Protein AF-A0A144I9E1-F1 (afdb_monomer)

Radius of gyration: 21.48 Å; Cα contacts (8 Å, |Δi|>4): 282; chains: 1; bounding box: 51×34×54 Å

Solvent-accessible surface area (backbone atoms only — not comparable to full-atom values): 13529 Å² total; per-residue (Å²): 118,91,64,82,61,42,66,53,57,65,55,66,48,31,79,79,77,33,84,46,61,50,24,46,75,91,73,56,41,67,47,62,38,57,39,52,70,53,50,41,86,70,38,34,71,72,47,37,36,57,35,57,55,41,49,74,30,71,46,22,45,52,34,71,78,33,59,82,41,60,91,39,32,54,54,86,51,52,57,67,69,60,79,49,81,48,68,39,60,44,56,70,36,19,50,62,61,42,81,61,55,64,76,66,61,78,71,91,31,72,75,47,54,45,79,72,67,55,73,40,80,95,34,39,70,45,43,51,55,52,29,62,64,43,46,81,84,42,56,60,63,60,42,48,54,55,54,40,51,52,30,52,52,49,52,54,45,50,51,54,47,52,57,54,47,47,58,55,51,47,30,46,69,72,68,68,36,72,66,44,44,79,74,45,76,58,48,99,85,71,41,48,37,26,40,85,38,47,15,92,81,44,73,57,75,76,39,40,74,55,80,58,42,54,28,68,76,51,73,60,92,66,33,71,62,52,24,51,50,35,45,47,38,52,25,58,49,32,98

Foldseek 3Di:
DCPPCVVVCVQPCPLPPHPCQQQHPPRSDQLSSQQQVSCDVRQPDFQHHPVVCCCPDPLNVLCVVCVPPCVQFVSVDQLQPGDHPHDHLCVQQCRRNNSNSCPLPQDDQPLLLRADQCLDPVSPVSLVSSLVSVVSPDDSVVSSVVVNVVSVLSVVLVVVLVVLVVVVVVCLVVCNDVVQLVPWQADPVRHSAAQQAQLVVDDDPSRDDHRRDGHNNDLPRHGPSSNVSSSSSRGVSSD

Structure (mmCIF, N/CA/C/O backbone):
data_AF-A0A144I9E1-F1
#
_entry.id   AF-A0A144I9E1-F1
#
loop_
_atom_site.group_PDB
_atom_site.id
_atom_site.type_symbol
_atom_site.label_atom_id
_atom_site.label_alt_id
_atom_site.label_comp_id
_atom_site.label_asym_id
_atom_site.label_entity_id
_atom_site.label_seq_id
_atom_site.pdbx_PDB_ins_code
_atom_site.Cartn_x
_atom_site.Cartn_y
_atom_site.Cartn_z
_atom_site.occupancy
_atom_site.B_iso_or_equiv
_atom_site.auth_seq_id
_atom_site.auth_comp_id
_atom_site.auth_asym_id
_atom_site.auth_atom_id
_atom_site.pdbx_PDB_model_num
ATOM 1 N N . PRO A 1 1 ? -4.894 10.541 -24.430 1.00 45.00 1 PRO A N 1
ATOM 2 C CA . PRO A 1 1 ?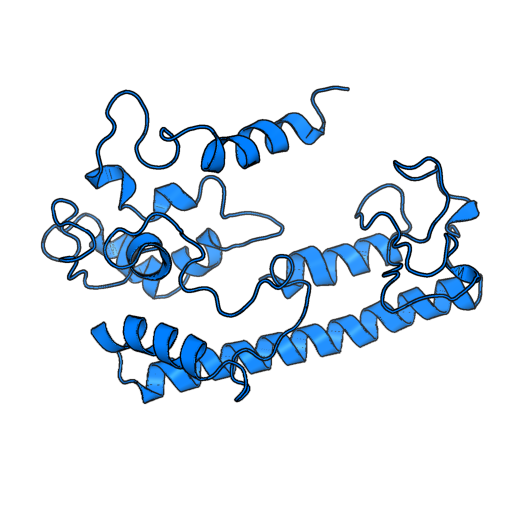 -6.083 11.386 -24.141 1.00 45.00 1 PRO A CA 1
ATOM 3 C C . PRO A 1 1 ? -6.139 11.722 -22.643 1.00 45.00 1 PRO A C 1
ATOM 5 O O . PRO A 1 1 ? -5.724 10.878 -21.857 1.00 45.00 1 PRO A O 1
ATOM 8 N N . PRO A 1 2 ? -6.647 12.895 -22.225 1.00 68.69 2 PRO A N 1
ATOM 9 C CA . PRO A 1 2 ? -6.643 13.326 -20.816 1.00 68.69 2 PRO A CA 1
ATOM 10 C C . PRO A 1 2 ? -7.463 12.432 -19.858 1.00 68.69 2 PRO A C 1
ATOM 12 O O . PRO A 1 2 ? -7.497 12.691 -18.662 1.00 68.69 2 PRO A O 1
ATOM 15 N N . GLY A 1 3 ? -8.131 11.394 -20.374 1.00 93.25 3 GLY A N 1
ATOM 16 C CA . GLY A 1 3 ? -8.948 10.454 -19.606 1.00 93.25 3 GLY A CA 1
ATOM 17 C C . GLY A 1 3 ? -8.240 9.186 -19.119 1.00 93.25 3 GLY A C 1
ATOM 18 O O . GLY A 1 3 ? -8.786 8.543 -18.232 1.00 93.25 3 GLY A O 1
ATOM 19 N N . ASP A 1 4 ? -7.073 8.823 -19.667 1.00 95.19 4 ASP A N 1
ATOM 20 C CA . ASP A 1 4 ? -6.438 7.508 -19.433 1.00 95.19 4 ASP A CA 1
ATOM 21 C C . ASP A 1 4 ? -6.193 7.235 -17.936 1.00 95.19 4 ASP A C 1
ATOM 23 O O . ASP A 1 4 ? -6.674 6.252 -17.378 1.00 95.19 4 ASP A O 1
ATOM 27 N N . THR A 1 5 ? -5.591 8.210 -17.251 1.00 96.56 5 THR A N 1
ATOM 28 C CA . THR A 1 5 ? -5.307 8.183 -15.809 1.00 96.56 5 THR A CA 1
ATOM 29 C C . THR A 1 5 ? -6.156 9.184 -15.016 1.00 96.56 5 THR A C 1
ATOM 31 O O . THR A 1 5 ? -5.806 9.565 -13.900 1.00 96.56 5 THR A O 1
ATOM 34 N N . ALA A 1 6 ? -7.311 9.616 -15.541 1.00 96.81 6 ALA A N 1
ATOM 35 C CA . ALA A 1 6 ? -8.155 10.613 -14.863 1.00 96.81 6 ALA A CA 1
ATOM 36 C C . ALA A 1 6 ? -8.619 10.152 -13.467 1.00 96.81 6 ALA A C 1
ATOM 38 O O . ALA A 1 6 ? -8.698 10.954 -12.532 1.00 96.81 6 ALA A O 1
ATOM 39 N N . GLY A 1 7 ? -8.866 8.846 -13.300 1.00 96.81 7 GLY A N 1
ATOM 40 C CA . GLY A 1 7 ? -9.185 8.246 -12.002 1.00 96.81 7 GLY A CA 1
ATOM 41 C C . GLY A 1 7 ? -8.094 8.467 -10.947 1.00 96.81 7 GLY A C 1
ATOM 42 O O . GLY A 1 7 ? -8.414 8.671 -9.775 1.00 96.81 7 GLY A O 1
ATOM 43 N N . CYS A 1 8 ? -6.823 8.527 -11.360 1.00 96.50 8 CYS A N 1
ATOM 44 C CA . CYS A 1 8 ? -5.690 8.780 -10.472 1.00 96.50 8 CYS A CA 1
ATOM 45 C C . CYS A 1 8 ? -5.787 10.178 -9.846 1.00 96.50 8 CYS A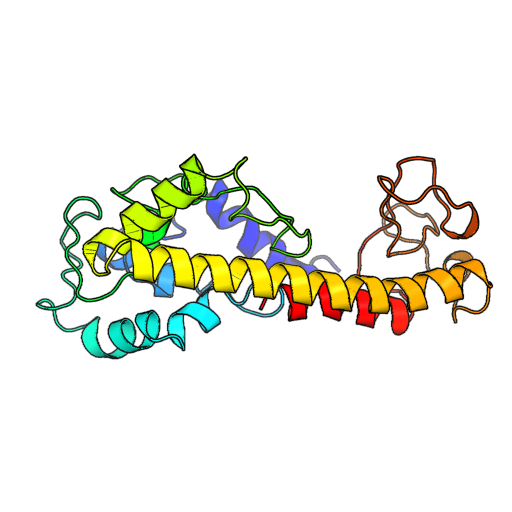 C 1
ATOM 47 O O . CYS A 1 8 ? -5.649 10.311 -8.631 1.00 96.50 8 CYS A O 1
ATOM 49 N N . THR A 1 9 ? -6.113 11.212 -10.634 1.00 97.56 9 THR A N 1
ATOM 50 C CA . THR A 1 9 ? -6.305 12.578 -10.114 1.00 97.56 9 THR A CA 1
ATOM 51 C C . THR A 1 9 ? -7.455 12.639 -9.113 1.00 97.56 9 THR A C 1
ATOM 53 O O . THR A 1 9 ? -7.314 13.251 -8.054 1.00 97.56 9 THR A O 1
ATOM 56 N N . PHE A 1 10 ? -8.585 11.991 -9.409 1.00 97.69 10 PHE A N 1
ATOM 57 C CA . PHE A 1 10 ? -9.747 12.009 -8.515 1.00 97.69 10 PHE A CA 1
ATOM 58 C C . PHE A 1 10 ? -9.472 11.310 -7.181 1.00 97.69 10 PHE A C 1
ATOM 60 O O . PHE A 1 10 ? -9.946 11.768 -6.137 1.00 97.69 10 PHE A O 1
ATOM 67 N N . CYS A 1 11 ? -8.684 10.236 -7.212 1.00 97.81 11 CYS A N 1
ATOM 68 C CA . CYS A 1 11 ? -8.299 9.489 -6.025 1.00 97.81 11 CYS A CA 1
ATOM 69 C C . CYS A 1 11 ? -7.252 10.250 -5.193 1.00 97.81 11 CYS A C 1
ATOM 71 O O . CYS A 1 11 ? -7.542 10.664 -4.068 1.00 97.81 11 CYS A O 1
ATOM 73 N N . HIS A 1 12 ? -6.068 10.509 -5.758 1.00 98.19 12 HIS A N 1
ATOM 74 C CA . HIS A 1 12 ? -4.902 10.962 -4.990 1.00 98.19 12 HIS A CA 1
ATOM 75 C C . HIS A 1 12 ? -5.029 12.385 -4.441 1.00 98.19 12 HIS A C 1
ATOM 77 O O . HIS A 1 12 ? -4.566 12.650 -3.336 1.00 98.19 12 HIS A O 1
ATOM 83 N N . THR A 1 13 ? -5.696 13.298 -5.153 1.00 98.06 13 THR A N 1
ATOM 84 C CA . THR A 1 13 ? -5.824 14.693 -4.682 1.00 98.06 13 THR A CA 1
ATOM 85 C C . THR A 1 13 ? -6.766 14.831 -3.487 1.00 98.06 13 THR A C 1
ATOM 87 O O . THR A 1 13 ? -6.665 15.776 -2.710 1.00 98.06 13 THR A O 1
ATOM 90 N N . SER A 1 14 ? -7.704 13.895 -3.312 1.00 98.19 14 SER A N 1
ATOM 91 C CA . SER A 1 14 ? -8.776 14.038 -2.328 1.00 98.19 14 SER A CA 1
ATOM 92 C C . SER A 1 14 ? -8.261 14.060 -0.887 1.00 98.19 14 SER A C 1
ATOM 94 O O . SER A 1 14 ? -8.698 14.901 -0.104 1.00 98.19 14 SER A O 1
ATOM 96 N N . ALA A 1 15 ? -7.345 13.158 -0.526 1.00 96.56 15 ALA A N 1
ATOM 97 C CA . ALA A 1 15 ? -6.891 13.005 0.857 1.00 96.56 15 ALA A CA 1
ATOM 98 C C . ALA A 1 15 ? -6.053 14.193 1.364 1.00 96.56 15 ALA A C 1
ATOM 100 O O . ALA A 1 15 ? -6.104 14.497 2.554 1.00 96.56 15 ALA A O 1
ATOM 101 N N . GLU A 1 16 ? -5.321 14.862 0.473 1.00 97.25 16 GLU A N 1
ATOM 102 C CA . GLU A 1 16 ? -4.449 15.992 0.811 1.00 97.25 16 GLU A CA 1
ATOM 103 C C . GLU A 1 16 ? -5.185 17.334 0.709 1.00 97.25 16 GLU A C 1
ATOM 105 O O . GLU A 1 16 ? -5.145 18.140 1.635 1.00 97.25 16 GLU A O 1
ATOM 110 N N . GLU A 1 17 ? -5.941 17.543 -0.369 1.00 98.25 17 GLU A N 1
ATOM 111 C CA . GLU A 1 17 ? -6.505 18.860 -0.688 1.00 98.25 17 GLU A CA 1
ATOM 112 C C . GLU A 1 17 ? -7.914 19.078 -0.126 1.00 98.25 17 GLU A C 1
ATOM 114 O O . GLU A 1 17 ? -8.412 20.205 -0.055 1.00 98.25 17 GLU A O 1
ATOM 119 N N . ARG A 1 18 ? -8.641 18.001 0.208 1.00 98.19 18 ARG A N 1
ATOM 120 C CA . ARG A 1 18 ? -10.090 18.071 0.454 1.00 98.19 18 ARG A CA 1
ATOM 121 C C . ARG A 1 18 ? -10.482 17.343 1.731 1.00 98.19 18 ARG A C 1
ATOM 123 O O . ARG A 1 18 ? -10.708 16.137 1.747 1.00 98.19 18 ARG A O 1
ATOM 130 N N . CYS A 1 19 ? -10.789 18.105 2.778 1.00 98.44 19 CYS A N 1
ATOM 131 C CA . CYS A 1 19 ? -11.308 17.551 4.036 1.00 98.44 19 CYS A CA 1
ATOM 132 C C . CYS A 1 19 ? -12.666 16.828 3.894 1.00 98.44 19 CYS A C 1
ATOM 134 O O . CYS A 1 19 ? -13.097 16.152 4.817 1.00 98.44 19 CYS A O 1
ATOM 136 N N . SER A 1 20 ? -13.361 16.909 2.752 1.00 98.62 20 SER A N 1
ATOM 137 C CA . SER A 1 20 ? -14.612 16.163 2.520 1.00 98.62 20 SER A CA 1
ATOM 138 C C . SER A 1 20 ? -14.429 14.655 2.280 1.00 98.62 20 SER A C 1
ATOM 140 O O . SER A 1 20 ? -15.406 13.985 1.953 1.00 98.62 20 SER A O 1
ATOM 142 N N . THR A 1 21 ? -13.201 14.139 2.371 1.00 98.69 21 THR A N 1
ATOM 143 C CA . THR A 1 21 ? -12.837 12.764 1.993 1.00 98.69 21 THR A CA 1
ATOM 144 C C . THR A 1 21 ? -13.474 11.709 2.900 1.00 98.69 21 THR A C 1
ATOM 146 O O . THR A 1 21 ? -14.221 10.864 2.410 1.00 98.69 21 THR A O 1
ATOM 149 N N . CYS A 1 22 ? -13.271 11.790 4.221 1.00 98.50 22 CYS A N 1
ATOM 150 C CA . CYS A 1 22 ? -13.773 10.775 5.159 1.00 98.50 22 CYS A CA 1
ATOM 151 C C . CYS A 1 22 ? -15.131 11.124 5.785 1.00 98.50 22 CYS A C 1
ATOM 153 O O . CYS A 1 22 ? -15.898 10.227 6.108 1.00 98.50 22 CYS A O 1
ATOM 155 N N . HIS A 1 23 ? -15.446 12.404 5.983 1.00 98.44 23 HIS A N 1
ATOM 156 C CA . HIS A 1 23 ? -16.758 12.870 6.448 1.00 98.44 23 HIS A CA 1
ATOM 157 C C . HIS A 1 23 ? -17.388 13.701 5.330 1.00 98.44 23 HIS A C 1
ATOM 159 O O . HIS A 1 23 ? -17.050 14.871 5.126 1.00 98.44 23 HIS A O 1
ATOM 165 N N . GLN A 1 24 ? -18.258 13.065 4.548 1.00 98.75 24 GLN A N 1
ATOM 166 C CA . GLN A 1 24 ? -18.664 13.603 3.256 1.00 98.75 24 GLN A CA 1
ATOM 167 C C . GLN A 1 24 ? -19.416 14.928 3.389 1.00 98.75 24 GLN A C 1
ATOM 169 O O . GLN A 1 24 ? -20.245 15.138 4.280 1.00 98.75 24 GLN A O 1
ATOM 174 N N . ARG A 1 25 ? -19.146 15.825 2.439 1.00 97.31 25 ARG A N 1
ATOM 175 C CA . ARG A 1 25 ? -19.930 17.048 2.264 1.00 97.31 25 ARG A CA 1
ATOM 176 C C . ARG A 1 25 ? -21.377 16.692 1.879 1.00 97.31 25 ARG A C 1
ATOM 178 O O . ARG A 1 25 ? -21.599 15.737 1.147 1.00 97.31 25 ARG A O 1
ATOM 185 N N . HIS A 1 26 ? -22.393 17.434 2.294 1.00 98.12 26 HIS A N 1
ATOM 186 C CA . HIS A 1 26 ? -22.353 18.591 3.198 1.00 98.12 26 HIS A CA 1
ATOM 187 C C . HIS A 1 26 ? -22.718 18.220 4.646 1.00 98.12 26 HIS A C 1
ATOM 189 O O . HIS A 1 26 ? -22.961 19.107 5.454 1.00 98.12 26 HIS A O 1
ATOM 195 N N . GLN A 1 27 ? -22.778 16.926 4.980 1.00 98.69 27 GLN A N 1
ATOM 196 C CA . GLN A 1 27 ? -23.156 16.462 6.320 1.00 98.69 27 GLN A CA 1
ATOM 197 C C . GLN A 1 27 ? -22.001 16.566 7.319 1.00 98.69 27 GLN A C 1
ATOM 199 O O . GLN A 1 27 ? -22.237 16.881 8.479 1.00 98.69 27 GLN A O 1
ATOM 204 N N . PHE A 1 28 ? -20.770 16.297 6.866 1.00 98.56 28 PHE A N 1
ATOM 205 C CA . PHE A 1 28 ? -19.547 16.346 7.671 1.00 98.56 28 PHE A CA 1
ATOM 206 C C . PHE A 1 28 ? -19.660 15.597 9.013 1.00 98.56 28 PHE A C 1
ATOM 208 O O . PHE A 1 28 ? -19.144 16.050 10.031 1.00 98.56 28 PHE A O 1
ATOM 215 N N . ASP A 1 29 ? -20.341 14.445 9.021 1.00 98.75 29 ASP A N 1
ATOM 216 C CA . ASP A 1 29 ? -20.620 13.690 10.245 1.00 98.75 29 ASP A CA 1
ATOM 217 C C . ASP A 1 29 ? -19.411 12.821 10.665 1.00 98.75 29 ASP A C 1
ATOM 219 O O . ASP A 1 29 ? -19.025 11.888 9.951 1.00 98.75 29 ASP A O 1
ATOM 223 N N . PRO A 1 30 ? -18.812 13.048 11.848 1.00 98.62 30 PRO A N 1
ATOM 224 C CA . PRO A 1 30 ? -17.730 12.206 12.348 1.00 98.62 30 PRO A CA 1
ATOM 225 C C . PRO A 1 30 ? -18.142 10.747 12.583 1.00 98.62 30 PRO A C 1
ATOM 227 O O . PRO A 1 30 ? -17.282 9.869 12.569 1.00 98.62 30 PRO A O 1
ATOM 230 N N . LYS A 1 31 ? -19.434 10.460 12.800 1.00 98.62 31 LYS A N 1
ATOM 231 C CA . LYS A 1 31 ? -19.933 9.092 13.008 1.00 98.62 31 LYS A CA 1
ATOM 232 C C . LYS A 1 31 ? -19.791 8.259 11.740 1.00 98.62 31 LYS A C 1
ATOM 234 O O . LYS A 1 31 ? -19.382 7.104 11.821 1.00 98.62 31 LYS A O 1
ATOM 239 N N . VAL A 1 32 ? -20.078 8.842 10.570 1.00 98.62 32 VAL A N 1
ATOM 240 C CA . VAL A 1 32 ? -19.872 8.140 9.292 1.00 98.62 32 VAL A CA 1
ATOM 241 C C . VAL A 1 32 ? -18.384 7.981 8.998 1.00 98.62 32 VAL A C 1
ATOM 243 O O . VAL A 1 32 ? -17.968 6.908 8.578 1.00 98.62 32 VAL A O 1
ATOM 246 N N . ALA A 1 33 ? -17.565 8.987 9.331 1.00 98.75 33 ALA A N 1
ATOM 247 C CA . ALA A 1 33 ? -16.115 8.948 9.133 1.00 98.75 33 ALA A CA 1
ATOM 248 C C . ALA A 1 33 ? -15.380 7.872 9.940 1.00 98.75 33 ALA A C 1
ATOM 250 O O . ALA A 1 33 ? -14.255 7.528 9.587 1.00 98.75 33 ALA A O 1
ATOM 251 N N . ARG A 1 34 ? -15.982 7.346 11.014 1.00 98.81 34 ARG A N 1
ATOM 252 C CA . ARG A 1 34 ? -15.400 6.280 11.849 1.00 98.81 34 ARG A CA 1
ATOM 253 C C . ARG A 1 34 ? -15.657 4.869 11.320 1.00 98.81 34 ARG A C 1
ATOM 255 O O . ARG A 1 34 ? -15.073 3.927 11.851 1.00 98.81 34 ARG A O 1
ATOM 262 N N . LYS A 1 35 ? -16.509 4.720 10.303 1.00 98.81 35 LYS A N 1
ATOM 263 C CA . LYS A 1 35 ? -16.835 3.424 9.701 1.00 98.81 35 LYS A CA 1
ATOM 264 C C . LYS A 1 35 ? -15.725 2.963 8.760 1.00 98.81 35 LYS A C 1
ATOM 266 O O . LYS A 1 35 ? -15.188 3.770 7.999 1.00 98.81 35 LYS A O 1
ATOM 271 N N . ALA A 1 36 ? -15.383 1.678 8.799 1.00 98.81 36 ALA A N 1
ATOM 272 C CA . ALA A 1 36 ? -14.245 1.143 8.051 1.00 98.81 36 ALA A CA 1
ATOM 273 C C . ALA A 1 36 ? -14.427 1.288 6.526 1.00 98.81 36 ALA A C 1
ATOM 275 O O . ALA A 1 36 ? -13.453 1.477 5.799 1.00 98.81 36 ALA A O 1
ATOM 276 N N . GLU A 1 37 ? -15.672 1.304 6.031 1.00 98.88 37 GLU A N 1
ATOM 277 C CA . GLU A 1 37 ? -15.952 1.466 4.602 1.00 98.88 37 GLU A CA 1
ATOM 278 C C . GLU A 1 37 ? -15.500 2.816 4.035 1.00 98.88 37 GLU A C 1
ATOM 280 O O . GLU A 1 37 ? -15.390 2.941 2.820 1.00 98.88 37 GLU A O 1
ATOM 285 N N . GLN A 1 38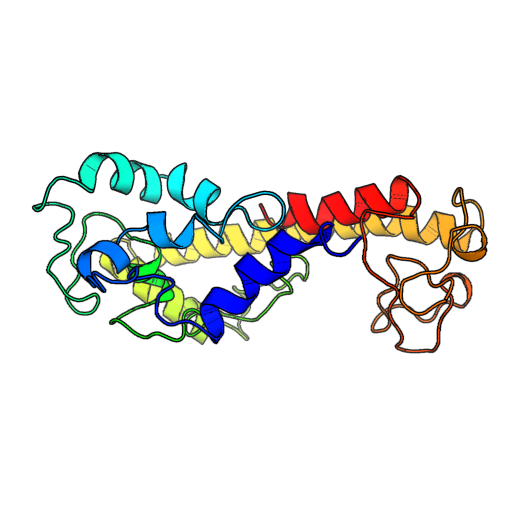 ? -15.208 3.824 4.862 1.00 98.81 38 GLN A N 1
ATOM 286 C CA . GLN A 1 38 ? -14.728 5.116 4.357 1.00 98.81 38 GLN A CA 1
ATOM 287 C C . GLN A 1 38 ? -13.347 5.012 3.710 1.00 98.81 38 GLN A C 1
ATOM 289 O O . GLN A 1 38 ? -13.039 5.778 2.801 1.00 98.81 38 GLN A O 1
ATOM 294 N N . CYS A 1 39 ? -12.527 4.053 4.141 1.00 98.75 39 CYS A N 1
ATOM 295 C CA . CYS A 1 39 ? -11.204 3.827 3.568 1.00 98.75 39 CYS A CA 1
ATOM 296 C C . CYS A 1 39 ? -11.292 3.098 2.217 1.00 98.75 39 CYS A C 1
ATOM 298 O O . CYS A 1 39 ? -10.498 3.369 1.316 1.00 98.75 39 CYS A O 1
ATOM 300 N N . LYS A 1 40 ? -12.293 2.223 2.042 1.00 98.56 40 LYS A N 1
ATOM 301 C CA . LYS A 1 40 ? -12.356 1.265 0.925 1.00 98.56 40 LYS A CA 1
ATOM 302 C C . LYS A 1 40 ? -12.514 1.880 -0.456 1.00 98.56 40 LYS A C 1
ATOM 304 O O . LYS A 1 40 ? -12.310 1.195 -1.441 1.00 98.56 40 LYS A O 1
ATOM 309 N N . THR A 1 41 ? -12.933 3.142 -0.556 1.00 98.50 41 THR A N 1
ATOM 310 C CA . THR A 1 41 ? -13.070 3.785 -1.871 1.00 98.50 41 THR A CA 1
ATOM 311 C C . THR A 1 41 ? -11.716 4.045 -2.538 1.00 98.50 41 THR A C 1
ATOM 313 O O . THR A 1 41 ? -11.682 4.200 -3.757 1.00 98.50 41 THR A O 1
ATOM 316 N N . CYS A 1 42 ? -10.631 4.092 -1.757 1.00 98.56 42 CYS A N 1
ATOM 317 C CA . CYS A 1 42 ? -9.267 4.300 -2.249 1.00 98.56 42 CYS A CA 1
ATOM 318 C C . CYS A 1 42 ? -8.349 3.137 -1.865 1.00 98.56 42 CYS A C 1
ATOM 320 O O . CYS A 1 42 ? -7.581 2.683 -2.692 1.00 98.56 42 CYS A O 1
ATOM 322 N N . HIS A 1 43 ? -8.471 2.620 -0.643 1.00 98.69 43 HIS A N 1
ATOM 323 C CA . HIS A 1 43 ? -7.647 1.539 -0.104 1.00 98.69 43 HIS A CA 1
ATOM 324 C C . HIS A 1 43 ? -8.212 0.161 -0.479 1.00 98.69 43 HIS A C 1
ATOM 326 O O . HIS A 1 43 ? -8.749 -0.547 0.371 1.00 98.69 43 HIS A O 1
ATOM 332 N N . TRP A 1 44 ? -8.175 -0.173 -1.769 1.00 98.44 44 TRP A N 1
ATOM 333 C CA . TRP A 1 44 ? -8.669 -1.435 -2.332 1.00 98.44 44 TRP A CA 1
ATOM 334 C C . TRP A 1 44 ? -8.001 -1.737 -3.679 1.00 98.44 44 TRP A C 1
ATOM 336 O O . TRP A 1 44 ? -7.318 -0.884 -4.242 1.00 98.44 44 TRP A O 1
ATOM 346 N N . GLY A 1 45 ? -8.269 -2.906 -4.258 1.00 97.94 45 GLY A N 1
ATOM 347 C CA . GLY A 1 45 ? -8.001 -3.146 -5.672 1.00 97.94 45 GLY A CA 1
ATOM 348 C C . GLY A 1 45 ? -6.700 -3.891 -5.957 1.00 97.94 45 GLY A C 1
ATOM 349 O O . GLY A 1 45 ? -6.458 -4.974 -5.421 1.00 97.94 45 GLY A O 1
ATOM 350 N N . LYS A 1 46 ? -5.930 -3.414 -6.941 1.00 98.12 46 LYS A N 1
ATOM 351 C CA . LYS A 1 46 ? -4.918 -4.242 -7.616 1.00 98.12 46 LYS A CA 1
ATOM 352 C C . LYS A 1 46 ? -3.544 -4.186 -6.952 1.00 98.12 46 LYS A C 1
ATOM 354 O O . LYS A 1 46 ? -2.879 -5.212 -6.914 1.00 98.12 46 LYS A O 1
ATOM 359 N N . ASP A 1 47 ? -3.138 -3.043 -6.437 1.00 97.62 47 ASP A N 1
ATOM 360 C CA . ASP A 1 47 ? -1.810 -2.769 -5.881 1.00 97.62 47 ASP A CA 1
ATOM 361 C C . ASP A 1 47 ? -1.816 -2.577 -4.359 1.00 97.62 47 ASP A C 1
ATOM 363 O O . ASP A 1 47 ? -0.759 -2.648 -3.736 1.00 97.62 47 ASP A O 1
ATOM 367 N N . HIS A 1 48 ? -2.989 -2.422 -3.739 1.00 98.38 48 HIS A N 1
ATOM 368 C CA . HIS A 1 48 ? -3.138 -2.346 -2.282 1.00 98.38 48 HIS A CA 1
ATOM 369 C C . HIS A 1 48 ? -4.501 -2.900 -1.813 1.00 98.38 48 HIS A C 1
ATOM 371 O O . HIS A 1 48 ? -5.504 -2.189 -1.713 1.00 98.38 48 HIS A O 1
ATOM 377 N N . ARG A 1 49 ? -4.562 -4.202 -1.501 1.00 98.50 49 ARG A N 1
ATOM 378 C CA . ARG A 1 49 ? -5.777 -4.885 -0.999 1.00 98.50 49 ARG A CA 1
ATOM 379 C C . ARG A 1 49 ? -6.039 -4.646 0.488 1.00 98.50 49 ARG A C 1
ATOM 381 O O . ARG A 1 49 ? -6.336 -5.568 1.244 1.00 98.50 49 ARG A O 1
ATOM 388 N N . ASP A 1 50 ? -5.935 -3.395 0.911 1.00 98.69 50 ASP 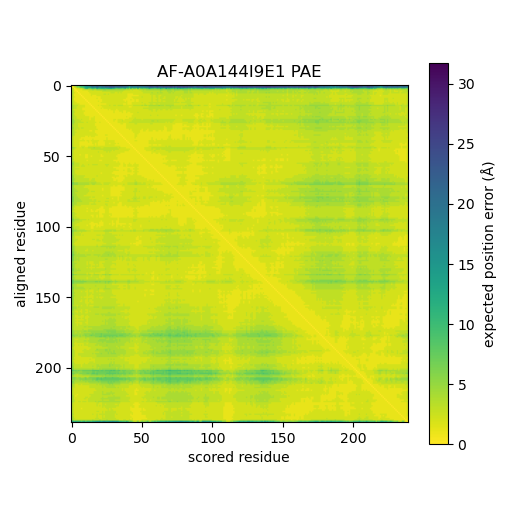A N 1
ATOM 389 C CA . ASP A 1 50 ? -6.085 -3.000 2.309 1.00 98.69 50 ASP A CA 1
ATOM 390 C C . ASP A 1 50 ? -7.496 -3.317 2.835 1.00 98.69 50 ASP A C 1
ATOM 392 O O . ASP A 1 50 ? -7.658 -3.953 3.880 1.00 98.69 50 ASP A O 1
ATOM 396 N N . TRP A 1 51 ? -8.533 -2.890 2.100 1.00 98.81 51 TRP A N 1
ATOM 397 C CA . TRP A 1 51 ? -9.921 -3.175 2.448 1.00 98.81 51 TRP A CA 1
ATOM 398 C C . TRP A 1 51 ? -10.218 -4.662 2.362 1.00 98.81 51 TRP A C 1
ATOM 400 O O . TRP A 1 51 ? -10.773 -5.207 3.306 1.00 98.81 51 TRP A O 1
ATOM 410 N N . GLU A 1 52 ? -9.867 -5.323 1.260 1.00 98.81 52 GLU A N 1
ATOM 411 C CA . GLU A 1 52 ? -10.205 -6.726 1.044 1.00 98.81 52 GLU A CA 1
ATOM 412 C C . GLU A 1 52 ? -9.577 -7.623 2.114 1.00 98.81 52 GLU A C 1
ATOM 414 O O . GLU A 1 52 ? -10.265 -8.497 2.637 1.00 98.81 52 GLU A O 1
ATOM 419 N N . ALA A 1 53 ? -8.316 -7.375 2.490 1.00 98.75 53 ALA A N 1
ATOM 420 C CA . ALA A 1 53 ? -7.641 -8.112 3.555 1.00 98.75 53 ALA A CA 1
ATOM 421 C C . ALA A 1 53 ? -8.297 -7.881 4.926 1.00 98.75 53 ALA A C 1
ATOM 423 O O . ALA A 1 53 ? -8.491 -8.833 5.686 1.00 98.75 53 ALA A O 1
ATOM 424 N N . TYR A 1 54 ? -8.678 -6.636 5.240 1.00 98.88 54 TYR A N 1
ATOM 425 C CA . TYR A 1 54 ? -9.425 -6.332 6.461 1.00 98.88 54 TYR A CA 1
ATOM 426 C C . TYR A 1 54 ? -10.791 -7.022 6.468 1.00 98.88 54 TYR A C 1
ATOM 428 O O . TYR A 1 54 ? -11.098 -7.739 7.417 1.00 98.88 54 TYR A O 1
ATOM 436 N N . ASP A 1 55 ? -11.580 -6.805 5.416 1.00 98.88 55 ASP A N 1
ATOM 437 C CA . ASP A 1 55 ? -12.992 -7.166 5.291 1.00 98.88 55 ASP A CA 1
ATOM 438 C C . ASP A 1 55 ? -13.213 -8.678 5.347 1.00 98.88 55 ASP A C 1
ATOM 440 O O . ASP A 1 55 ? -14.127 -9.143 6.028 1.00 98.88 55 ASP A O 1
ATOM 444 N N . ILE A 1 56 ? -12.342 -9.448 4.683 1.00 98.62 56 ILE A N 1
ATOM 445 C CA . ILE A 1 56 ? -12.412 -10.913 4.686 1.00 98.62 56 ILE A CA 1
ATOM 446 C C . ILE A 1 56 ? -11.740 -11.541 5.914 1.00 98.62 56 ILE A C 1
ATOM 448 O O . ILE A 1 56 ? -12.033 -12.684 6.270 1.00 98.62 56 ILE A O 1
ATOM 452 N N . GLY A 1 57 ? -10.830 -10.812 6.565 1.00 98.69 57 GLY A N 1
ATOM 453 C CA . GLY A 1 57 ? -10.186 -11.240 7.799 1.00 98.69 57 GLY A CA 1
ATOM 454 C C . GLY A 1 57 ? -11.161 -11.269 8.977 1.00 98.69 57 GLY A C 1
ATOM 455 O O . GLY A 1 57 ? -12.229 -10.662 8.950 1.00 98.69 57 GLY A O 1
ATOM 456 N N . LEU A 1 58 ? -10.785 -11.936 10.073 1.00 98.81 58 LEU A N 1
ATOM 457 C CA . LEU A 1 58 ? -11.665 -12.056 11.245 1.00 98.81 58 LEU A CA 1
ATOM 458 C C . LEU A 1 58 ? -12.063 -10.701 11.847 1.00 98.81 58 LEU A C 1
ATOM 460 O O . LEU A 1 58 ? -13.192 -10.561 12.309 1.00 98.81 58 LEU A O 1
ATOM 464 N N . HIS A 1 59 ? -11.186 -9.693 11.804 1.00 98.88 59 HIS A N 1
ATOM 465 C CA . HIS A 1 59 ? -11.553 -8.334 12.211 1.00 98.88 59 HIS A CA 1
ATOM 466 C C . HIS A 1 59 ? -12.684 -7.760 11.343 1.00 98.88 59 HIS A C 1
ATOM 468 O O . HIS A 1 59 ? -13.638 -7.208 11.889 1.00 98.88 59 HIS A O 1
ATOM 474 N N . GLY A 1 60 ? -12.617 -7.932 10.019 1.00 98.88 60 GLY A N 1
ATOM 475 C CA . GLY A 1 60 ? -13.670 -7.527 9.089 1.00 98.88 60 GLY A CA 1
ATOM 476 C C . GLY A 1 60 ? -14.950 -8.334 9.243 1.00 98.88 60 GLY A C 1
ATOM 477 O O . GLY A 1 60 ? -16.027 -7.752 9.251 1.00 98.88 60 GLY A O 1
ATOM 478 N N . VAL A 1 61 ? -14.865 -9.644 9.484 1.00 98.88 61 VAL A N 1
ATOM 479 C CA . VAL A 1 61 ? -16.045 -10.481 9.762 1.00 98.88 61 VAL A CA 1
ATOM 480 C C . VAL A 1 61 ? -16.746 -10.028 11.046 1.00 98.88 61 VAL A C 1
ATOM 482 O O . VAL A 1 61 ? -17.956 -9.793 11.039 1.00 98.88 61 VAL A O 1
ATOM 485 N N . VAL A 1 62 ? -15.997 -9.839 12.141 1.00 98.88 62 VAL A N 1
ATOM 486 C CA . VAL A 1 62 ? -16.535 -9.294 13.400 1.00 98.88 62 VAL A CA 1
ATOM 487 C C . VAL A 1 62 ? -17.168 -7.927 13.155 1.00 98.88 62 VAL A C 1
ATOM 489 O O . VAL A 1 62 ? -18.274 -7.672 13.634 1.00 98.88 62 VAL A O 1
ATOM 492 N N . TYR A 1 63 ? -16.512 -7.071 12.373 1.00 98.88 63 TYR A N 1
ATOM 493 C CA . TYR A 1 63 ? -17.046 -5.775 11.988 1.00 98.88 63 TYR A CA 1
ATOM 494 C C . TYR A 1 63 ? -18.358 -5.893 11.204 1.00 98.88 63 TYR A C 1
ATOM 496 O O . TYR A 1 63 ? -19.367 -5.326 11.613 1.00 98.88 63 TYR A O 1
ATOM 504 N N . GLN A 1 64 ? -18.397 -6.650 10.108 1.00 98.88 64 GLN A N 1
ATOM 505 C CA . GLN A 1 64 ? -19.576 -6.788 9.254 1.00 98.88 64 GLN A CA 1
ATOM 506 C C . GLN A 1 64 ? -20.796 -7.305 10.018 1.00 98.88 64 GLN A C 1
ATOM 508 O O . GLN A 1 64 ? -21.893 -6.775 9.826 1.00 98.88 64 GLN A O 1
ATOM 513 N N . VAL A 1 65 ? -20.599 -8.298 10.889 1.00 98.88 65 VAL A N 1
ATOM 514 C CA . VAL A 1 65 ? -21.668 -8.919 11.684 1.00 98.88 65 VAL A CA 1
ATOM 515 C C . VAL A 1 65 ? -22.208 -7.964 12.751 1.00 98.88 65 VAL A C 1
ATOM 517 O O . VAL A 1 65 ? -23.409 -7.958 13.008 1.00 98.88 65 VAL A O 1
ATOM 520 N N . ASN A 1 66 ? -21.350 -7.135 13.354 1.00 98.81 66 ASN A N 1
ATOM 521 C CA . ASN A 1 66 ? -21.700 -6.380 14.561 1.00 98.81 66 ASN A CA 1
ATOM 522 C C . ASN A 1 66 ? -21.815 -4.858 14.370 1.00 98.81 66 ASN A C 1
ATOM 524 O O . ASN A 1 66 ? -22.329 -4.185 15.258 1.00 98.81 66 ASN A O 1
ATOM 528 N N . LYS A 1 67 ? -21.386 -4.276 13.239 1.00 98.62 67 LYS A N 1
ATOM 529 C CA . LYS A 1 67 ? -21.292 -2.808 13.029 1.00 98.62 67 LYS A CA 1
ATOM 530 C C . LYS A 1 67 ? -22.595 -2.019 13.188 1.00 98.62 67 LYS A C 1
ATOM 532 O O . LYS A 1 67 ? -22.555 -0.788 13.259 1.00 98.62 67 LYS A O 1
ATOM 537 N N . TRP A 1 68 ? -23.738 -2.700 13.198 1.00 98.62 68 TRP A N 1
ATOM 538 C CA . TRP A 1 68 ? -25.061 -2.103 13.387 1.00 98.62 68 TRP A CA 1
ATOM 539 C C . TRP A 1 68 ? -25.638 -2.310 14.792 1.00 98.62 68 TRP A C 1
ATOM 541 O O . TRP A 1 68 ? -26.655 -1.694 15.105 1.00 98.62 68 TRP A O 1
ATOM 551 N N . ASP A 1 69 ? -25.006 -3.127 15.640 1.00 98.69 69 ASP A N 1
ATOM 552 C CA . ASP A 1 69 ? -25.358 -3.232 17.055 1.00 98.69 69 ASP A CA 1
ATOM 553 C C . ASP A 1 69 ? -24.594 -2.154 17.848 1.00 98.69 69 ASP A C 1
ATOM 555 O O . ASP A 1 69 ? -23.372 -2.255 17.997 1.00 98.69 69 ASP A O 1
ATOM 559 N N . PRO A 1 70 ? -25.273 -1.128 18.396 1.00 97.75 70 PRO A N 1
ATOM 560 C CA . PRO A 1 70 ? -24.619 -0.065 19.156 1.00 97.75 70 PRO A CA 1
ATOM 561 C C . PRO A 1 70 ? -23.966 -0.555 20.456 1.00 97.75 70 PRO A C 1
ATOM 563 O O . PRO A 1 70 ? -23.161 0.172 21.028 1.00 97.75 70 PRO A O 1
ATOM 566 N N . LYS A 1 71 ? -24.279 -1.770 20.932 1.00 98.44 71 LYS A N 1
ATOM 567 C CA . LYS A 1 71 ? -23.571 -2.386 22.067 1.00 98.44 71 LYS A CA 1
ATOM 568 C C . LYS A 1 71 ? -22.188 -2.909 21.684 1.00 98.44 71 LYS A C 1
ATOM 570 O O . LYS A 1 71 ? -21.353 -3.076 22.562 1.00 98.44 71 LYS A O 1
ATOM 575 N N . GLN A 1 72 ? -21.972 -3.186 20.400 1.00 98.75 72 GLN A N 1
ATOM 576 C CA . GLN A 1 72 ? -20.716 -3.709 19.863 1.00 98.75 72 GLN A CA 1
ATOM 577 C C . GLN A 1 72 ? -19.895 -2.606 19.188 1.00 98.75 72 GLN A C 1
ATOM 579 O O . GLN A 1 72 ? -18.671 -2.584 19.299 1.00 98.75 72 GLN A O 1
ATOM 584 N N . PHE A 1 73 ? -20.575 -1.690 18.492 1.00 98.81 73 PHE A N 1
ATOM 585 C CA . PHE A 1 73 ? -19.986 -0.552 17.796 1.00 98.81 73 PHE A CA 1
ATOM 586 C C . PHE A 1 73 ? -20.818 0.720 18.014 1.00 98.81 73 PHE A C 1
ATOM 588 O O . PHE A 1 73 ? -21.747 1.023 17.260 1.00 98.81 73 PHE A O 1
ATOM 595 N N . ASP A 1 74 ? -20.458 1.509 19.027 1.00 98.62 74 ASP A N 1
ATOM 596 C CA . ASP A 1 74 ? -21.058 2.823 19.263 1.00 98.62 74 ASP A CA 1
ATOM 597 C C . ASP A 1 74 ? -20.317 3.923 18.486 1.00 98.62 74 ASP A C 1
ATOM 599 O O . ASP A 1 74 ? -19.332 4.506 18.944 1.00 98.62 74 ASP A O 1
ATOM 603 N N . TRP A 1 75 ? -20.834 4.261 17.304 1.00 98.56 75 TRP A N 1
ATOM 604 C CA . TRP A 1 75 ? -20.263 5.298 16.436 1.00 98.56 75 TRP A CA 1
ATOM 605 C C . TRP A 1 75 ? -20.298 6.714 17.023 1.00 98.56 75 TRP A C 1
ATOM 607 O O . TRP A 1 75 ? -19.657 7.620 16.477 1.00 98.56 75 TRP A O 1
ATOM 617 N N . THR A 1 76 ? -21.054 6.941 18.103 1.00 98.38 76 THR A N 1
ATOM 618 C CA . THR A 1 76 ? -21.150 8.256 18.745 1.00 98.38 76 THR A CA 1
ATOM 619 C C . THR A 1 76 ? -19.897 8.596 19.550 1.00 98.38 76 THR A C 1
ATOM 621 O O . THR A 1 76 ? -19.533 9.777 19.614 1.00 98.38 76 THR A O 1
ATOM 624 N N . LYS A 1 77 ? -19.180 7.585 20.059 1.00 98.62 77 LYS A N 1
ATOM 625 C CA . LYS A 1 77 ? -17.931 7.758 20.808 1.00 98.62 77 LYS A CA 1
ATOM 626 C C . LYS A 1 77 ? -16.815 8.315 19.929 1.00 98.62 77 LYS A C 1
ATOM 628 O O . LYS A 1 77 ? -16.726 8.052 18.726 1.00 98.62 77 LYS A O 1
ATOM 633 N N . LYS A 1 78 ? -15.944 9.130 20.529 1.00 98.69 78 LYS A N 1
ATOM 634 C CA . LYS A 1 78 ? -14.701 9.559 19.875 1.00 98.69 78 LYS A CA 1
ATOM 635 C C . LYS A 1 78 ? -13.742 8.371 19.807 1.00 98.69 78 LYS A C 1
ATOM 637 O O . LYS A 1 78 ? -13.810 7.475 20.632 1.00 98.69 78 LYS A O 1
ATOM 642 N N . LEU A 1 79 ? -12.791 8.402 18.871 1.00 98.62 79 LEU A N 1
ATOM 643 C CA . LEU A 1 79 ? -11.788 7.333 18.734 1.00 98.62 79 LEU A CA 1
ATOM 644 C C . LEU A 1 79 ? -10.881 7.173 19.964 1.00 98.62 79 LEU A C 1
ATOM 646 O O . LEU A 1 79 ? -10.290 6.116 20.130 1.00 98.62 79 LEU A O 1
ATOM 650 N N . ALA A 1 80 ? -10.749 8.204 20.802 1.00 98.06 80 ALA A N 1
ATOM 651 C CA . ALA A 1 80 ? -10.034 8.108 22.076 1.00 98.06 80 ALA A CA 1
ATOM 652 C C . ALA A 1 80 ? -10.796 7.292 23.134 1.00 98.06 80 ALA A C 1
ATOM 654 O O . ALA A 1 80 ? -10.167 6.735 24.024 1.00 98.06 80 ALA A O 1
ATOM 655 N N . ASP A 1 81 ? -12.120 7.200 22.995 1.00 98.56 81 ASP A N 1
ATOM 656 C CA . ASP A 1 81 ? -13.028 6.518 23.922 1.00 98.56 81 ASP A CA 1
ATOM 657 C C . ASP A 1 81 ? -13.652 5.266 23.275 1.00 98.56 81 ASP A C 1
ATOM 659 O O . ASP A 1 81 ? -14.621 4.714 23.790 1.00 98.56 81 ASP A O 1
ATOM 663 N N . ALA A 1 82 ? -13.162 4.863 22.098 1.00 98.25 82 ALA A N 1
ATOM 664 C CA . ALA A 1 82 ? -13.708 3.739 21.354 1.00 98.25 82 ALA A CA 1
ATOM 665 C C . ALA A 1 82 ? -13.382 2.418 22.063 1.00 98.25 82 ALA A C 1
ATOM 667 O O . ALA A 1 82 ? -12.224 2.118 22.341 1.00 98.25 82 ALA A O 1
ATOM 668 N N . ASP A 1 83 ? -14.413 1.618 22.298 1.00 98.31 83 ASP A N 1
ATOM 669 C CA . ASP A 1 83 ? -14.38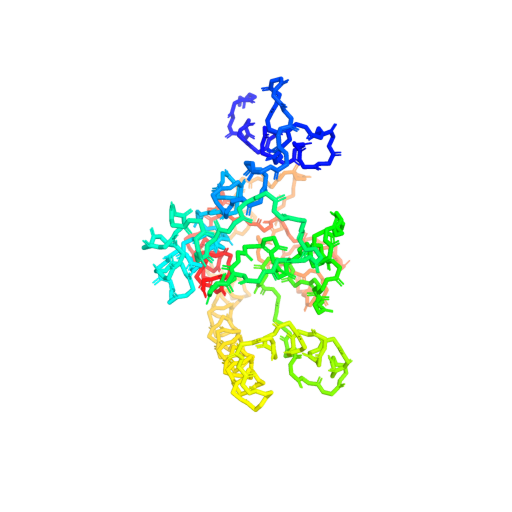3 0.354 23.037 1.00 98.31 83 ASP A CA 1
ATOM 670 C C . ASP A 1 83 ? -15.086 -0.760 22.248 1.00 98.31 83 ASP A C 1
ATOM 672 O O . ASP A 1 83 ? -15.856 -1.555 22.783 1.00 98.31 83 ASP A O 1
ATOM 676 N N . TYR A 1 84 ? -14.858 -0.775 20.936 1.00 98.75 84 TYR A N 1
ATOM 677 C CA . TYR A 1 84 ? -15.496 -1.711 20.019 1.00 98.75 84 TYR A CA 1
ATOM 678 C C . TYR A 1 84 ? -15.079 -3.162 20.284 1.00 98.75 84 TYR A C 1
ATOM 680 O O . TYR A 1 84 ? -13.941 -3.432 20.659 1.00 98.75 84 TYR A O 1
ATOM 688 N N . VAL A 1 85 ? -15.964 -4.112 19.969 1.00 98.75 85 VAL A N 1
ATOM 689 C CA . VAL A 1 85 ? -15.656 -5.556 20.048 1.00 98.75 85 VAL A CA 1
ATOM 690 C C . VAL A 1 85 ? -14.568 -6.006 19.058 1.00 98.75 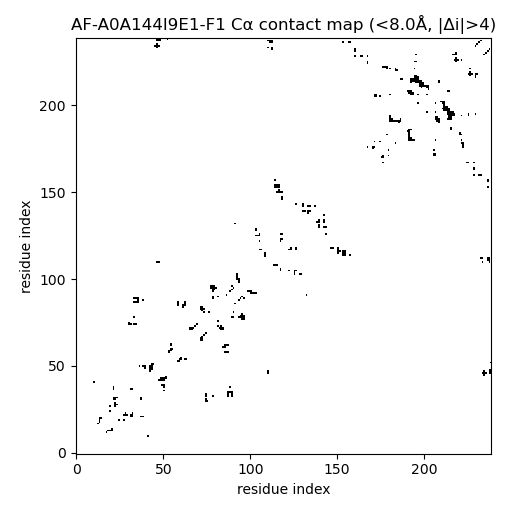85 VAL A C 1
ATOM 692 O O . VAL A 1 85 ? -13.917 -7.027 19.262 1.00 98.75 85 VAL A O 1
ATOM 695 N N . GLY A 1 86 ? -14.363 -5.254 17.975 1.00 98.62 86 GLY A N 1
ATOM 696 C CA . GLY A 1 86 ? -13.299 -5.472 16.999 1.00 98.62 86 GLY A CA 1
ATOM 697 C C . GLY A 1 86 ? -12.816 -4.147 16.402 1.00 98.62 86 GLY A C 1
ATOM 698 O O . GLY A 1 86 ? -13.543 -3.151 16.444 1.00 98.62 86 GLY A O 1
ATOM 699 N N . PRO A 1 87 ? -11.598 -4.094 15.840 1.00 98.81 87 PRO A N 1
ATOM 700 C CA . PRO A 1 87 ? -11.028 -2.842 15.364 1.00 98.81 87 PRO A CA 1
ATOM 701 C C . PRO A 1 87 ? -11.649 -2.386 14.035 1.00 98.81 87 PRO A C 1
ATOM 703 O O . PRO A 1 87 ? -12.092 -3.187 13.208 1.00 98.81 87 PRO A O 1
ATOM 706 N N . THR A 1 88 ? -11.600 -1.076 13.790 1.00 98.94 88 THR A N 1
ATOM 707 C CA . THR A 1 88 ? -11.759 -0.477 12.453 1.00 98.94 88 THR A CA 1
ATOM 708 C C . THR A 1 88 ? -10.419 0.054 11.947 1.00 98.94 88 THR A C 1
ATOM 710 O O . THR A 1 88 ? -9.463 0.181 12.716 1.00 98.94 88 THR A O 1
ATOM 713 N N . CYS A 1 89 ? -10.345 0.441 10.670 1.00 98.75 89 CYS A N 1
ATOM 714 C CA . CYS A 1 89 ? -9.169 1.108 10.098 1.00 98.75 89 CYS A CA 1
ATOM 715 C C . CYS A 1 89 ? -8.731 2.307 10.963 1.00 98.75 89 CYS A C 1
ATOM 717 O O . CYS A 1 89 ? -7.561 2.471 11.305 1.00 98.75 89 CYS A O 1
ATOM 719 N N . GLN A 1 90 ? -9.703 3.118 11.378 1.00 98.88 90 GLN A N 1
ATOM 720 C CA . GLN A 1 90 ? -9.523 4.323 12.176 1.00 98.88 90 GLN A CA 1
ATOM 721 C C . GLN A 1 90 ? -9.049 4.010 13.597 1.00 98.88 90 GLN A C 1
ATOM 723 O O . GLN A 1 90 ? -8.261 4.774 14.151 1.00 98.88 90 GLN A O 1
ATOM 728 N N . TYR A 1 91 ? -9.493 2.895 14.182 1.00 98.88 91 TYR A N 1
ATOM 729 C CA . TYR A 1 91 ? -9.055 2.469 15.512 1.00 98.88 91 TYR A CA 1
ATOM 730 C C . TYR A 1 91 ? -7.535 2.272 15.567 1.00 98.88 91 TYR A C 1
ATOM 732 O O . TYR A 1 91 ? -6.870 2.759 16.485 1.00 98.88 91 TYR A O 1
ATOM 740 N N . CYS A 1 92 ? -6.989 1.619 14.538 1.00 98.62 92 CYS A N 1
ATOM 741 C CA . CYS A 1 92 ? -5.567 1.318 14.432 1.00 98.62 92 CYS A CA 1
ATOM 742 C C . CYS A 1 92 ? -4.747 2.505 13.903 1.00 98.62 92 CYS A C 1
ATOM 744 O O . CYS A 1 92 ? -3.770 2.919 14.525 1.00 98.62 92 CYS A O 1
ATOM 746 N N . HIS A 1 93 ? -5.144 3.080 12.765 1.00 98.81 93 HIS A N 1
ATOM 747 C CA . HIS A 1 93 ? -4.328 4.065 12.043 1.00 98.81 93 HIS A CA 1
ATOM 748 C C . HIS A 1 93 ? -4.583 5.516 12.463 1.00 98.81 93 HIS A C 1
ATOM 750 O O . HIS A 1 93 ? -3.687 6.354 12.377 1.00 98.81 93 HIS A O 1
ATOM 756 N N . MET A 1 94 ? -5.778 5.821 12.971 1.00 98.75 94 MET A N 1
ATOM 757 C CA . MET A 1 94 ? -6.148 7.144 13.488 1.00 98.75 94 MET A CA 1
ATOM 758 C C . MET A 1 94 ? -6.303 7.114 15.010 1.00 98.75 94 MET A C 1
ATOM 760 O O . MET A 1 94 ? -7.186 7.765 15.572 1.00 98.75 94 MET A O 1
ATOM 764 N N . ARG A 1 95 ? -5.452 6.338 15.693 1.00 98.38 95 ARG A N 1
ATOM 765 C CA . ARG A 1 95 ? -5.515 6.108 17.141 1.00 98.38 95 ARG A CA 1
ATOM 766 C C . ARG A 1 95 ? -5.668 7.421 17.920 1.00 98.38 95 ARG A C 1
ATOM 768 O O . ARG A 1 95 ? -4.920 8.379 17.702 1.00 98.38 95 ARG A O 1
ATOM 775 N N . GLY A 1 96 ? -6.658 7.473 18.813 1.00 98.25 96 GLY A N 1
ATOM 776 C CA . GLY A 1 96 ? -7.001 8.675 19.585 1.00 98.25 96 GLY A CA 1
ATOM 777 C C . GLY A 1 96 ? -7.622 9.822 18.770 1.00 98.25 96 GLY A C 1
ATOM 778 O O . GLY A 1 96 ? -7.816 10.910 19.300 1.00 98.25 96 GLY A O 1
ATOM 779 N N . GLY A 1 97 ? -7.933 9.610 17.488 1.00 98.56 97 GLY A N 1
ATOM 780 C CA . GLY A 1 97 ? -8.465 10.626 16.572 1.00 98.56 97 GLY A CA 1
ATOM 781 C C . GLY A 1 97 ? -7.407 11.439 15.819 1.00 98.56 97 GLY A C 1
ATOM 782 O O . GLY A 1 97 ? -7.731 12.476 15.237 1.00 98.56 97 GLY A O 1
ATOM 783 N N . HIS A 1 98 ? -6.144 11.008 15.823 1.00 98.69 98 HIS A N 1
ATOM 784 C CA . HIS A 1 98 ? -5.076 11.718 15.119 1.00 98.69 98 HIS A CA 1
ATOM 785 C C . HIS A 1 98 ? -5.226 11.603 13.590 1.00 98.69 98 HIS A C 1
ATOM 787 O O . HIS A 1 98 ? -5.451 10.513 13.076 1.00 98.69 98 HIS A O 1
ATOM 793 N N . HIS A 1 99 ? -5.057 12.712 12.859 1.00 98.62 99 HIS A N 1
ATOM 794 C CA . HIS A 1 99 ? -5.309 12.762 11.407 1.00 98.62 99 HIS A CA 1
ATOM 795 C C . HIS A 1 99 ? -4.093 12.436 10.527 1.00 98.62 99 HIS A C 1
ATOM 797 O O . HIS A 1 99 ? -4.262 12.115 9.357 1.00 98.62 99 HIS A O 1
ATOM 803 N N . ASN A 1 100 ? -2.872 12.428 11.076 1.00 98.50 100 ASN A N 1
ATOM 804 C CA . ASN A 1 100 ? -1.759 11.744 10.406 1.00 98.50 100 ASN A CA 1
ATOM 805 C C . ASN A 1 100 ? -1.975 10.222 10.495 1.00 98.50 100 ASN A C 1
ATOM 807 O O . ASN A 1 100 ? -1.580 9.600 11.482 1.00 98.50 100 ASN A O 1
ATOM 811 N N . VAL A 1 101 ? -2.599 9.658 9.463 1.00 98.44 101 VAL A N 1
ATOM 812 C CA . VAL A 1 101 ? -2.888 8.223 9.277 1.00 98.44 101 VAL A CA 1
ATOM 813 C C . VAL A 1 101 ? -1.614 7.363 9.221 1.00 98.44 101 VAL A C 1
ATOM 815 O O . VAL A 1 101 ? -1.634 6.188 9.580 1.00 98.44 101 VAL A O 1
ATOM 818 N N . GLN A 1 102 ? -0.468 7.952 8.865 1.00 98.38 102 GLN A N 1
ATOM 819 C CA . GLN A 1 102 ? 0.823 7.261 8.817 1.00 98.38 102 GLN A CA 1
ATOM 820 C C . GLN A 1 102 ? 1.559 7.265 10.172 1.00 98.38 102 GLN A C 1
ATOM 822 O O . GLN A 1 102 ? 2.625 6.670 10.311 1.00 98.38 102 GLN A O 1
ATOM 827 N N . ARG A 1 103 ? 1.021 7.918 11.212 1.00 97.38 103 ARG A N 1
ATOM 828 C CA . ARG A 1 103 ? 1.733 8.149 12.486 1.00 97.38 103 ARG A CA 1
ATOM 829 C C . ARG A 1 103 ? 2.203 6.864 13.181 1.00 97.38 103 ARG A C 1
ATOM 831 O O . ARG A 1 103 ? 3.139 6.923 13.982 1.00 97.38 103 ARG A O 1
ATOM 838 N N . PHE A 1 104 ? 1.531 5.740 12.939 1.00 95.81 104 PHE A N 1
ATOM 839 C CA . PHE A 1 104 ? 1.893 4.435 13.500 1.00 95.81 104 PHE A CA 1
ATOM 840 C C . PHE A 1 104 ? 2.782 3.597 12.574 1.00 95.81 104 PHE A C 1
ATOM 842 O O . PHE A 1 104 ? 3.353 2.616 13.032 1.00 95.81 104 PHE A O 1
ATOM 849 N N . SER A 1 105 ? 2.979 3.972 11.310 1.00 98.31 105 SER A N 1
ATOM 850 C CA . SER A 1 105 ? 3.774 3.182 10.368 1.00 98.31 105 SER A CA 1
ATOM 851 C C . SER A 1 105 ? 5.225 2.999 10.827 1.00 98.31 105 SER A C 1
ATOM 853 O O . SER A 1 105 ? 5.883 3.932 11.295 1.00 98.31 105 SER A O 1
ATOM 855 N N . THR A 1 106 ? 5.752 1.784 10.650 1.00 98.38 106 THR A N 1
ATOM 856 C CA . THR A 1 106 ? 7.141 1.463 11.001 1.00 98.38 106 THR A CA 1
ATOM 857 C C . THR A 1 106 ? 8.123 2.172 10.072 1.00 98.38 106 THR A C 1
ATOM 859 O O . THR A 1 106 ? 8.975 2.939 10.518 1.00 98.38 106 THR A O 1
ATOM 862 N N . VAL A 1 107 ? 7.990 1.949 8.769 1.00 98.44 107 VAL A N 1
ATOM 863 C CA . VAL A 1 107 ? 8.851 2.524 7.733 1.00 98.44 107 VAL A CA 1
ATOM 864 C C . VAL A 1 107 ? 8.108 2.475 6.399 1.00 98.44 107 VAL A C 1
ATOM 866 O O . VAL A 1 107 ? 7.355 1.530 6.142 1.00 98.44 107 VAL A O 1
ATOM 869 N N . TYR A 1 108 ? 8.276 3.505 5.569 1.00 98.50 108 TYR A N 1
ATOM 870 C CA . TYR A 1 108 ? 7.714 3.505 4.222 1.00 98.50 108 TYR A CA 1
ATOM 871 C C . TYR A 1 108 ? 8.479 2.516 3.340 1.00 98.50 108 TYR A C 1
ATOM 873 O O . TYR A 1 108 ? 9.704 2.484 3.350 1.00 98.50 108 TYR A O 1
ATOM 881 N N . THR A 1 109 ? 7.743 1.689 2.605 1.00 98.50 109 THR A N 1
ATOM 882 C CA . THR A 1 109 ? 8.271 0.517 1.879 1.00 98.50 109 THR A CA 1
ATOM 883 C C . THR A 1 109 ? 7.735 0.456 0.452 1.00 98.50 109 THR A C 1
ATOM 885 O O . THR A 1 109 ? 7.564 -0.622 -0.103 1.00 98.50 109 THR A O 1
ATOM 888 N N . SER A 1 110 ? 7.439 1.621 -0.136 1.00 98.12 110 SER A N 1
ATOM 889 C CA . SER A 1 110 ? 6.922 1.741 -1.505 1.00 98.12 110 SER A CA 1
ATOM 890 C C . SER A 1 110 ? 5.734 0.804 -1.763 1.00 98.12 110 SER A C 1
ATOM 892 O O . SER A 1 110 ? 5.832 -0.150 -2.525 1.00 98.12 110 SER A O 1
ATOM 894 N N . MET A 1 111 ? 4.641 1.003 -1.019 1.00 98.06 111 MET A N 1
ATOM 895 C CA . MET A 1 111 ? 3.440 0.141 -1.042 1.00 98.06 111 MET A CA 1
ATOM 896 C C . MET A 1 111 ? 3.674 -1.345 -0.691 1.00 98.06 111 MET A C 1
ATOM 898 O O . MET A 1 111 ? 2.820 -2.179 -0.948 1.00 98.06 111 MET A O 1
ATOM 902 N N . GLY A 1 112 ? 4.817 -1.695 -0.089 1.00 98.19 112 GLY A N 1
ATOM 903 C CA . GLY A 1 112 ? 5.176 -3.086 0.225 1.00 98.19 112 GLY A CA 1
ATOM 904 C C . GLY A 1 112 ? 6.008 -3.778 -0.860 1.00 98.19 112 GLY A C 1
ATOM 905 O O . GLY A 1 112 ? 6.475 -4.897 -0.650 1.00 98.19 112 GLY A O 1
ATOM 906 N N . MET A 1 113 ? 6.280 -3.098 -1.979 1.00 98.50 113 MET A N 1
ATOM 907 C CA . MET A 1 113 ? 7.190 -3.592 -3.017 1.00 98.50 113 MET A CA 1
ATOM 908 C C . MET A 1 113 ? 8.634 -3.666 -2.507 1.00 98.50 113 MET A C 1
ATOM 910 O O . MET A 1 113 ? 9.381 -4.589 -2.832 1.00 98.50 113 MET A O 1
ATOM 914 N N . SER A 1 114 ? 9.040 -2.700 -1.676 1.00 98.44 114 SER A N 1
ATOM 915 C CA . SER A 1 114 ? 10.333 -2.733 -0.996 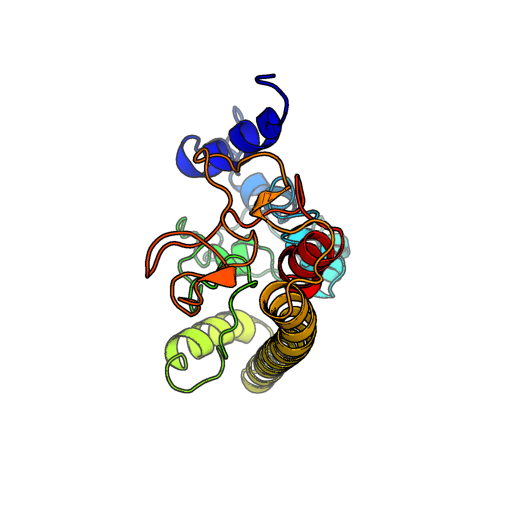1.00 98.44 114 SER A CA 1
ATOM 916 C C . SER A 1 114 ? 10.234 -3.548 0.290 1.00 98.44 114 SER A C 1
ATOM 918 O O . SER A 1 114 ? 9.357 -3.332 1.126 1.00 98.44 114 SER A O 1
ATOM 920 N N . MET A 1 115 ? 11.177 -4.464 0.481 1.00 97.94 115 MET A N 1
ATOM 921 C CA . MET A 1 115 ? 11.185 -5.354 1.636 1.00 97.94 115 MET A CA 1
ATOM 922 C C . MET A 1 115 ? 11.854 -4.688 2.848 1.00 97.94 115 MET A C 1
ATOM 924 O O . MET A 1 115 ? 12.913 -4.073 2.729 1.00 97.94 115 MET A O 1
ATOM 928 N N . ALA A 1 116 ? 11.244 -4.840 4.024 1.00 98.00 116 ALA A N 1
ATOM 929 C CA . ALA A 1 116 ? 11.864 -4.533 5.309 1.00 98.00 116 ALA A CA 1
ATOM 930 C C . ALA A 1 116 ? 11.376 -5.526 6.371 1.00 98.00 116 ALA A C 1
ATOM 932 O O . ALA A 1 116 ? 10.167 -5.702 6.538 1.00 98.00 116 ALA A O 1
ATOM 933 N N . ASP A 1 117 ? 12.306 -6.115 7.126 1.00 98.31 117 ASP A N 1
ATOM 934 C CA . ASP A 1 117 ? 11.986 -6.860 8.346 1.00 98.31 117 ASP A CA 1
ATOM 935 C C . ASP A 1 117 ? 11.611 -5.852 9.441 1.00 98.31 117 ASP A C 1
ATOM 937 O O . ASP A 1 117 ? 12.476 -5.163 9.989 1.00 98.31 117 ASP A O 1
ATOM 941 N N . ARG A 1 118 ? 10.312 -5.712 9.729 1.00 98.50 118 ARG A N 1
ATOM 942 C CA . ARG A 1 118 ? 9.805 -4.724 10.696 1.00 98.50 118 ARG A CA 1
ATOM 943 C C . ARG A 1 118 ? 9.868 -5.249 12.137 1.00 98.50 118 ARG A C 1
ATOM 945 O O . ARG A 1 118 ? 9.607 -4.472 13.057 1.00 98.50 118 ARG A O 1
ATOM 952 N N . GLY A 1 119 ? 10.215 -6.523 12.333 1.00 97.81 119 GLY A N 1
ATOM 953 C CA . GLY A 1 119 ? 10.471 -7.154 13.628 1.00 97.81 119 GLY A CA 1
ATOM 954 C C . GLY A 1 119 ? 11.923 -7.034 14.084 1.00 97.81 119 GLY A C 1
ATOM 955 O O . GLY A 1 119 ? 12.217 -7.257 15.260 1.00 97.81 119 GLY A O 1
ATOM 956 N N . ALA A 1 120 ? 12.823 -6.626 13.186 1.00 98.19 120 ALA A N 1
ATOM 957 C CA . ALA A 1 120 ? 14.228 -6.404 13.493 1.00 98.19 120 ALA A CA 1
ATOM 958 C C . ALA A 1 120 ? 14.440 -5.382 14.637 1.00 98.19 120 ALA A C 1
ATOM 960 O O . ALA A 1 120 ? 13.675 -4.417 14.762 1.00 98.19 120 ALA A O 1
ATOM 961 N N . PRO A 1 121 ? 15.524 -5.510 15.437 1.00 98.38 121 PRO A N 1
ATOM 962 C CA . PRO A 1 121 ? 15.769 -4.657 16.606 1.00 98.38 121 PRO A CA 1
ATOM 963 C C . PRO A 1 121 ? 15.753 -3.147 16.336 1.00 98.38 121 PRO A C 1
ATOM 965 O O . PRO A 1 121 ? 15.312 -2.381 17.190 1.00 98.38 121 PRO A O 1
ATOM 968 N N . ILE A 1 122 ? 16.166 -2.713 15.140 1.00 98.38 122 ILE A N 1
ATOM 969 C CA . ILE A 1 122 ? 16.153 -1.299 14.727 1.00 98.38 122 ILE A CA 1
ATOM 970 C C . ILE A 1 122 ? 14.742 -0.679 14.745 1.00 98.38 122 ILE A C 1
ATOM 972 O O . ILE A 1 122 ? 14.592 0.527 14.922 1.00 98.38 122 ILE A O 1
ATOM 976 N N . TRP A 1 123 ? 13.699 -1.501 14.612 1.00 98.50 123 TRP A N 1
ATOM 977 C CA . TRP A 1 123 ? 12.300 -1.074 14.597 1.00 98.50 123 TRP A CA 1
ATOM 978 C C . TRP A 1 123 ? 11.535 -1.437 15.867 1.00 98.50 123 TRP A C 1
ATOM 980 O O . TRP A 1 123 ? 10.318 -1.236 15.919 1.00 98.50 123 TRP A O 1
ATOM 990 N N . LYS A 1 124 ? 12.226 -1.934 16.900 1.00 97.94 124 LYS A N 1
ATOM 991 C CA . LYS A 1 124 ? 11.605 -2.481 18.111 1.00 97.94 124 LYS A CA 1
ATOM 992 C C . LYS A 1 124 ? 10.574 -1.537 18.729 1.00 97.94 124 LYS A C 1
ATOM 994 O O . LYS A 1 124 ? 9.457 -1.961 18.989 1.00 97.94 124 LYS A O 1
ATOM 999 N N . GLU A 1 125 ? 10.906 -0.261 18.917 1.00 98.31 125 GLU A N 1
ATOM 1000 C CA . GLU A 1 125 ? 9.985 0.709 19.532 1.00 98.31 125 GLU A CA 1
ATOM 1001 C C . GLU A 1 125 ? 8.717 0.925 18.698 1.00 98.31 125 GLU A C 1
ATOM 1003 O O . GLU A 1 125 ? 7.611 1.014 19.231 1.00 98.31 125 GLU A O 1
ATOM 1008 N N . LYS A 1 126 ? 8.853 0.958 17.368 1.00 98.31 126 LYS A N 1
ATOM 1009 C CA . LYS A 1 126 ? 7.706 1.098 16.464 1.00 98.31 126 LYS A CA 1
ATOM 1010 C C . LYS A 1 126 ? 6.853 -0.170 16.444 1.00 98.31 126 LYS A C 1
ATOM 1012 O O . LYS A 1 126 ? 5.629 -0.073 16.409 1.00 98.31 126 LYS A O 1
ATOM 1017 N N . ARG A 1 127 ? 7.476 -1.350 16.516 1.00 98.19 127 ARG A N 1
ATOM 1018 C CA . ARG A 1 127 ? 6.769 -2.630 16.657 1.00 98.19 127 ARG A CA 1
ATOM 1019 C C . ARG A 1 127 ? 6.044 -2.734 17.998 1.00 98.19 127 ARG A C 1
ATOM 1021 O O . ARG A 1 127 ? 4.885 -3.135 18.019 1.00 98.19 127 ARG A O 1
ATOM 1028 N N . ASP A 1 128 ? 6.682 -2.335 19.093 1.00 98.00 128 ASP A N 1
ATOM 1029 C CA . ASP A 1 128 ? 6.062 -2.304 20.420 1.00 98.00 128 ASP A CA 1
ATOM 1030 C C . ASP A 1 128 ? 4.861 -1.347 20.445 1.00 98.00 128 ASP A C 1
ATOM 1032 O O . ASP A 1 128 ? 3.824 -1.665 21.020 1.00 98.00 128 ASP A O 1
ATOM 1036 N N . ARG A 1 129 ? 4.945 -0.218 19.733 1.00 97.88 129 ARG A N 1
ATOM 1037 C CA . ARG A 1 129 ? 3.816 0.701 19.562 1.00 97.88 129 ARG A CA 1
ATOM 1038 C C . ARG A 1 129 ? 2.649 0.081 18.782 1.00 97.88 129 ARG A C 1
ATOM 1040 O O . ARG A 1 129 ? 1.503 0.353 19.126 1.00 97.88 129 ARG A O 1
ATOM 1047 N N . TRP A 1 130 ? 2.904 -0.758 17.780 1.00 98.25 130 TRP A N 1
ATOM 1048 C CA . TRP A 1 130 ? 1.842 -1.538 17.130 1.00 98.25 130 TRP A CA 1
ATOM 1049 C C . TRP A 1 130 ? 1.234 -2.565 18.078 1.00 98.25 130 TRP A C 1
ATOM 1051 O O . TRP A 1 130 ? 0.014 -2.627 18.192 1.00 98.25 130 TRP A O 1
ATOM 1061 N N . ALA A 1 131 ? 2.071 -3.309 18.805 1.00 97.31 131 ALA A N 1
ATOM 1062 C CA . ALA A 1 131 ? 1.603 -4.273 19.796 1.00 97.31 131 ALA A CA 1
ATOM 1063 C C . ALA A 1 131 ? 0.698 -3.607 20.848 1.00 97.31 131 ALA A C 1
ATOM 1065 O O . ALA A 1 131 ? -0.357 -4.148 21.142 1.00 97.31 131 ALA A O 1
ATOM 1066 N N . SER A 1 132 ? 1.009 -2.380 21.290 1.00 97.38 132 SER A N 1
ATOM 1067 C CA . SER A 1 132 ? 0.158 -1.646 22.243 1.00 97.38 132 SER A CA 1
ATOM 1068 C C . SER A 1 132 ? -1.247 -1.296 21.734 1.00 97.38 132 SER A C 1
ATOM 1070 O O . SER A 1 132 ? -2.120 -0.999 22.538 1.00 97.38 132 SER A O 1
ATOM 1072 N N . VAL A 1 133 ? -1.481 -1.305 20.416 1.00 97.94 133 VAL A N 1
ATOM 1073 C CA . VAL A 1 133 ? -2.837 -1.171 19.853 1.00 97.94 133 VAL A CA 1
ATOM 1074 C C . VAL A 1 133 ? -3.566 -2.512 19.927 1.00 97.94 133 VAL A C 1
ATOM 1076 O O . VAL A 1 133 ? -4.757 -2.564 20.201 1.00 97.94 133 VAL A O 1
ATOM 1079 N N . CYS A 1 134 ? -2.853 -3.611 19.683 1.00 98.25 134 CYS A N 1
ATOM 1080 C CA . CYS A 1 134 ? -3.402 -4.962 19.771 1.00 98.25 134 CYS A CA 1
ATOM 1081 C C . CYS A 1 134 ? -3.696 -5.381 21.221 1.00 98.25 134 CYS A C 1
ATOM 1083 O O . CYS A 1 134 ? -4.598 -6.186 21.452 1.00 98.25 134 CYS A O 1
ATOM 1085 N N . ASP A 1 135 ? -2.945 -4.828 22.176 1.00 97.44 135 ASP A N 1
ATOM 1086 C CA . ASP A 1 135 ? -3.039 -5.121 23.610 1.00 97.44 135 ASP A CA 1
ATOM 1087 C C . ASP A 1 135 ? -4.399 -4.750 24.225 1.00 97.44 135 ASP A C 1
ATOM 1089 O O . ASP A 1 135 ? -4.740 -5.253 25.294 1.00 97.44 135 ASP A O 1
ATOM 1093 N N . ASP A 1 136 ? -5.212 -3.932 23.549 1.00 98.44 136 ASP A N 1
ATOM 1094 C CA . ASP A 1 136 ? -6.576 -3.629 24.001 1.00 98.44 136 ASP A CA 1
ATOM 1095 C C . ASP A 1 136 ? -7.481 -4.874 24.023 1.00 98.44 136 ASP A C 1
ATOM 1097 O O . ASP A 1 136 ? -8.468 -4.911 24.758 1.00 98.44 136 ASP A O 1
ATOM 1101 N N . CYS A 1 137 ? -7.180 -5.886 23.197 1.00 98.56 137 CYS A N 1
ATOM 1102 C CA . CYS A 1 137 ? -8.030 -7.073 23.024 1.00 98.56 137 CYS A CA 1
ATOM 1103 C C . CYS A 1 137 ? -7.261 -8.403 23.025 1.00 98.56 137 CYS A C 1
ATOM 1105 O O . CYS A 1 137 ? -7.863 -9.465 23.195 1.00 98.56 137 CYS A O 1
ATOM 1107 N N . HIS A 1 138 ? -5.943 -8.376 22.830 1.00 98.62 138 HIS A N 1
ATOM 1108 C CA . HIS A 1 138 ? -5.100 -9.565 22.753 1.00 98.62 138 HIS A CA 1
ATOM 1109 C C . HIS A 1 138 ? -3.970 -9.523 23.776 1.00 98.62 138 HIS A C 1
ATOM 1111 O O . HIS A 1 138 ? -3.573 -8.471 24.261 1.00 98.62 138 HIS A O 1
ATOM 1117 N N . SER A 1 139 ? -3.396 -10.690 24.079 1.00 98.12 139 SER A N 1
ATOM 1118 C CA . SER A 1 139 ? -2.151 -10.711 24.846 1.00 98.12 139 SER A CA 1
ATOM 1119 C C . SER A 1 139 ? -0.990 -10.139 24.011 1.00 98.12 139 SER A C 1
ATOM 1121 O O . SER A 1 139 ? -0.916 -10.428 22.808 1.00 98.12 139 SER A O 1
ATOM 1123 N N . PRO A 1 140 ? -0.017 -9.446 24.634 1.00 93.88 140 PRO A N 1
ATOM 1124 C CA . PRO A 1 140 ? 1.133 -8.892 23.916 1.00 93.88 140 PRO A CA 1
ATOM 1125 C C . PRO A 1 140 ? 1.936 -9.936 23.141 1.00 93.88 140 PRO A C 1
ATOM 1127 O O . PRO A 1 140 ? 2.490 -9.653 22.079 1.00 93.88 140 PRO A O 1
ATOM 1130 N N . ARG A 1 141 ? 1.994 -11.169 23.660 1.00 96.44 141 ARG A N 1
ATOM 1131 C CA . ARG A 1 141 ? 2.667 -12.287 22.995 1.00 96.44 141 ARG A CA 1
ATOM 1132 C C . ARG A 1 141 ? 1.972 -12.655 21.687 1.00 96.44 141 ARG A C 1
ATOM 1134 O O . ARG A 1 141 ? 2.635 -12.699 20.658 1.00 96.44 141 ARG A O 1
ATOM 1141 N N . PHE A 1 142 ? 0.655 -12.867 21.730 1.00 98.38 142 PHE A N 1
ATOM 1142 C CA . PHE A 1 142 ? -0.131 -13.222 20.547 1.00 98.38 142 PHE A CA 1
ATOM 1143 C C . PHE A 1 142 ? 0.027 -12.173 19.439 1.00 98.38 142 PHE A C 1
ATOM 1145 O O . PHE A 1 142 ? 0.323 -12.516 18.297 1.00 98.38 142 PHE A O 1
ATOM 1152 N N . ALA A 1 143 ? -0.097 -10.890 19.791 1.00 97.94 143 ALA A N 1
ATOM 1153 C CA . ALA A 1 143 ? 0.048 -9.799 18.833 1.00 97.94 143 ALA A CA 1
ATOM 1154 C C . ALA A 1 143 ? 1.444 -9.770 18.191 1.00 97.94 143 ALA A C 1
ATOM 1156 O O . ALA A 1 143 ? 1.572 -9.662 16.971 1.00 97.94 143 ALA A O 1
ATOM 1157 N N . LYS A 1 144 ? 2.501 -9.893 19.003 1.00 96.50 144 LYS A N 1
ATOM 1158 C CA . LYS A 1 144 ? 3.887 -9.850 18.521 1.00 96.50 144 LYS A CA 1
ATOM 1159 C C . LYS A 1 144 ? 4.243 -11.044 17.645 1.00 96.50 144 LYS A C 1
ATOM 1161 O O . LYS A 1 144 ? 4.857 -10.837 16.605 1.00 96.50 144 LYS A O 1
ATOM 1166 N N . GLU A 1 145 ? 3.844 -12.253 18.031 1.00 98.00 145 GLU A N 1
ATOM 1167 C CA . GLU A 1 145 ? 4.104 -13.464 17.242 1.00 98.00 145 GLU A CA 1
ATOM 1168 C C . GLU A 1 145 ? 3.335 -13.434 15.908 1.00 98.00 145 GLU A C 1
ATOM 1170 O O . GLU A 1 145 ? 3.901 -13.769 14.870 1.00 98.00 145 GLU A O 1
ATOM 1175 N N . ASN A 1 146 ? 2.094 -12.931 15.887 1.00 98.62 146 ASN A N 1
ATOM 1176 C CA . ASN A 1 146 ? 1.347 -12.757 14.636 1.00 98.62 146 ASN A CA 1
ATOM 1177 C C . ASN A 1 146 ? 1.989 -11.702 13.713 1.00 98.62 146 ASN A C 1
ATOM 1179 O O . ASN A 1 146 ? 2.092 -11.906 12.506 1.00 98.62 146 ASN A O 1
ATOM 1183 N N . LEU A 1 147 ? 2.464 -10.579 14.266 1.00 98.44 147 LEU A N 1
ATOM 1184 C CA . LEU A 1 147 ? 3.195 -9.567 13.490 1.00 98.44 147 LEU A CA 1
ATOM 1185 C C . LEU A 1 147 ? 4.577 -10.055 13.032 1.00 98.44 147 LEU A C 1
ATOM 1187 O O . LEU A 1 147 ? 5.057 -9.604 11.998 1.00 98.44 147 LEU A O 1
ATOM 1191 N N . GLN A 1 148 ? 5.205 -10.975 13.764 1.00 98.50 148 GLN A N 1
ATOM 1192 C CA . GLN A 1 148 ? 6.434 -11.631 13.324 1.00 98.50 148 GLN A CA 1
ATOM 1193 C C . GLN A 1 148 ? 6.169 -12.567 12.138 1.00 98.50 148 GLN A C 1
ATOM 1195 O O . GLN A 1 148 ? 6.953 -12.581 11.195 1.00 98.50 148 GLN A O 1
ATOM 1200 N N . ALA A 1 149 ? 5.050 -13.298 12.132 1.00 98.62 149 ALA A N 1
ATOM 1201 C CA . ALA A 1 149 ? 4.668 -14.118 10.981 1.00 98.62 149 ALA A CA 1
ATOM 1202 C C . ALA A 1 149 ? 4.489 -13.275 9.702 1.00 98.62 149 ALA A C 1
ATOM 1204 O O . ALA A 1 149 ? 4.894 -13.708 8.624 1.00 98.62 149 ALA A O 1
ATOM 1205 N N . LEU A 1 150 ? 3.964 -12.048 9.824 1.00 98.31 150 LEU A N 1
ATOM 1206 C CA . LEU A 1 150 ? 3.939 -11.077 8.723 1.00 98.31 150 LEU A CA 1
ATOM 1207 C C . LEU A 1 150 ? 5.355 -10.732 8.227 1.00 98.31 150 LEU A C 1
ATOM 1209 O O . LEU A 1 150 ? 5.577 -10.677 7.021 1.00 98.31 150 LEU A O 1
ATOM 1213 N N . ASP A 1 151 ? 6.316 -10.506 9.127 1.00 98.50 151 ASP A N 1
ATOM 1214 C CA . ASP A 1 151 ? 7.698 -10.197 8.730 1.00 98.50 151 ASP A CA 1
ATOM 1215 C C . ASP A 1 151 ? 8.351 -11.353 7.960 1.00 98.50 151 ASP A C 1
ATOM 1217 O O . ASP A 1 151 ? 9.032 -11.116 6.961 1.00 98.50 151 ASP A O 1
ATOM 1221 N N . GLU A 1 152 ? 8.132 -12.597 8.397 1.00 98.62 152 GLU A N 1
ATOM 1222 C CA . GLU A 1 152 ? 8.635 -13.783 7.692 1.00 98.62 152 GLU A CA 1
ATOM 1223 C C . GLU A 1 152 ? 7.988 -13.930 6.310 1.00 98.62 152 GLU A C 1
ATOM 1225 O O . GLU A 1 152 ? 8.700 -14.074 5.318 1.00 98.62 152 GLU A O 1
ATOM 1230 N N . ALA A 1 153 ? 6.663 -13.773 6.207 1.00 98.44 153 ALA A N 1
ATOM 1231 C CA . ALA A 1 153 ? 5.963 -13.819 4.922 1.00 98.44 153 ALA A CA 1
ATOM 1232 C C . ALA A 1 153 ? 6.487 -12.758 3.934 1.00 98.44 153 ALA A C 1
ATOM 1234 O O . ALA A 1 153 ? 6.704 -13.051 2.758 1.00 98.44 153 ALA A O 1
ATOM 1235 N N . VAL A 1 154 ? 6.762 -11.541 4.416 1.00 98.31 154 VAL A N 1
ATOM 1236 C CA . VAL A 1 154 ? 7.346 -10.453 3.614 1.00 98.31 154 VAL A CA 1
ATOM 1237 C C . VAL A 1 154 ? 8.770 -10.789 3.148 1.00 98.31 154 VAL A C 1
ATOM 1239 O O . VAL A 1 154 ? 9.127 -10.503 2.000 1.00 98.31 154 VAL A O 1
ATOM 1242 N N . LYS A 1 155 ? 9.595 -11.411 4.000 1.00 98.38 155 LYS A N 1
ATOM 1243 C CA . LYS A 1 155 ? 10.949 -11.854 3.623 1.00 98.38 155 LYS A CA 1
ATOM 1244 C C . LYS A 1 155 ? 10.913 -12.961 2.571 1.00 98.38 155 LYS A C 1
ATOM 1246 O O . LYS A 1 155 ? 11.659 -12.877 1.591 1.00 98.38 155 LYS A O 1
ATOM 1251 N N . ASP A 1 156 ? 10.033 -13.941 2.742 1.00 98.50 156 ASP A N 1
ATOM 1252 C CA . ASP A 1 156 ? 9.866 -15.064 1.817 1.00 98.50 156 ASP A CA 1
ATOM 1253 C C . ASP A 1 156 ? 9.307 -14.613 0.462 1.00 98.50 156 ASP A C 1
ATOM 1255 O O . ASP A 1 156 ? 9.760 -15.075 -0.588 1.00 98.50 156 ASP A O 1
ATOM 1259 N N . ALA A 1 157 ? 8.372 -13.659 0.453 1.00 98.31 157 ALA A N 1
ATOM 1260 C CA . ALA A 1 157 ? 7.881 -13.054 -0.781 1.00 98.31 157 ALA A CA 1
ATOM 1261 C C . ALA A 1 157 ? 9.006 -12.313 -1.524 1.00 98.31 157 ALA A C 1
ATOM 1263 O O . ALA A 1 157 ? 9.231 -12.548 -2.713 1.00 98.31 157 ALA A O 1
ATOM 1264 N N . GLY A 1 158 ? 9.799 -11.512 -0.802 1.00 97.75 158 GLY A N 1
ATOM 1265 C CA . GLY A 1 158 ? 10.968 -10.844 -1.373 1.00 97.75 158 GLY A CA 1
ATOM 1266 C C . GLY A 1 158 ? 12.042 -11.817 -1.879 1.00 97.75 158 GLY A C 1
ATOM 1267 O O . GLY A 1 158 ? 12.753 -11.497 -2.831 1.00 97.75 158 GLY A O 1
ATOM 1268 N N . LEU A 1 159 ? 12.175 -13.007 -1.281 1.00 98.25 159 LEU A N 1
ATOM 1269 C CA . LEU A 1 159 ? 13.062 -14.065 -1.780 1.00 98.25 159 LEU A CA 1
ATOM 1270 C C . LEU A 1 159 ? 12.607 -14.581 -3.148 1.00 98.25 159 LEU A C 1
ATOM 1272 O O . LEU A 1 159 ? 13.421 -14.625 -4.069 1.00 98.25 159 LEU A O 1
ATOM 1276 N N . LYS A 1 160 ? 11.315 -14.890 -3.302 1.00 98.50 160 LYS A N 1
ATOM 1277 C CA . LYS A 1 160 ? 10.742 -15.319 -4.589 1.00 98.50 160 LYS A CA 1
ATOM 1278 C C . LYS A 1 160 ? 10.885 -14.247 -5.665 1.00 98.50 160 LYS A C 1
ATOM 1280 O O . LYS A 1 160 ? 11.200 -14.558 -6.814 1.00 98.50 160 LYS A O 1
ATOM 1285 N N . TYR A 1 161 ? 10.701 -12.976 -5.303 1.00 98.56 161 TYR A N 1
ATOM 1286 C CA . TYR A 1 161 ? 10.871 -11.900 -6.273 1.00 98.56 161 TYR A CA 1
ATOM 1287 C C . TYR A 1 161 ? 12.327 -11.734 -6.714 1.00 98.56 161 TYR A C 1
ATOM 1289 O O . TYR A 1 161 ? 12.565 -11.480 -7.888 1.00 98.56 161 TYR A O 1
ATOM 1297 N N . ARG A 1 162 ? 13.318 -11.946 -5.834 1.00 98.50 162 ARG A N 1
ATOM 1298 C CA . ARG A 1 162 ? 14.733 -11.938 -6.252 1.00 98.50 162 ARG A CA 1
ATOM 1299 C C . ARG A 1 162 ? 15.034 -13.009 -7.300 1.00 98.50 162 ARG A C 1
ATOM 1301 O O . ARG A 1 162 ? 15.749 -12.717 -8.250 1.00 98.50 162 ARG A O 1
ATOM 1308 N N . GLU A 1 163 ? 14.479 -14.210 -7.151 1.00 98.56 163 GLU A N 1
ATOM 1309 C CA . GLU A 1 163 ? 14.600 -15.273 -8.160 1.00 98.56 163 GLU A CA 1
ATOM 1310 C C . GLU A 1 163 ? 13.929 -14.868 -9.482 1.00 98.56 163 GLU A C 1
ATOM 1312 O O . GLU A 1 163 ? 14.538 -14.963 -10.545 1.00 98.56 163 GLU A O 1
ATOM 1317 N N . THR A 1 164 ? 12.716 -14.318 -9.402 1.00 98.44 164 THR A N 1
ATOM 1318 C CA . THR A 1 164 ? 11.956 -13.836 -10.569 1.00 98.44 164 THR A CA 1
ATOM 1319 C C . THR A 1 164 ? 12.704 -12.726 -11.314 1.00 98.44 164 THR A C 1
ATOM 1321 O O . THR A 1 164 ? 12.865 -12.779 -12.531 1.00 98.44 164 THR A O 1
ATOM 1324 N N . PHE A 1 165 ? 13.200 -11.729 -10.578 1.00 98.62 165 PHE A N 1
ATOM 1325 C CA . PHE A 1 165 ? 13.968 -10.615 -11.123 1.00 98.62 165 PHE A CA 1
ATOM 1326 C C . PHE A 1 165 ? 15.255 -11.101 -11.776 1.00 98.62 165 PHE A C 1
ATOM 1328 O O . PHE A 1 165 ? 15.624 -10.589 -12.825 1.00 98.62 165 PHE A O 1
ATOM 1335 N N . LYS A 1 166 ? 15.925 -12.102 -11.189 1.00 98.62 166 LYS A N 1
ATOM 1336 C CA . LYS A 1 166 ? 17.195 -12.598 -11.715 1.00 98.62 166 LYS A CA 1
ATOM 1337 C C . LYS A 1 166 ? 17.052 -13.169 -13.126 1.00 98.62 166 LYS A C 1
ATOM 1339 O O . LYS A 1 166 ? 17.877 -12.873 -13.980 1.00 98.62 166 LYS A O 1
ATOM 1344 N N . VAL A 1 167 ? 15.964 -13.894 -13.388 1.00 98.69 167 VAL A N 1
ATOM 1345 C CA . VAL A 1 167 ? 15.646 -14.390 -14.737 1.00 98.69 167 VAL A CA 1
ATOM 1346 C C . VAL A 1 167 ? 15.482 -13.232 -15.725 1.00 98.69 167 VAL A C 1
ATOM 1348 O O . VAL A 1 167 ? 16.067 -13.261 -16.803 1.00 98.69 167 VAL A O 1
ATOM 1351 N N . ALA A 1 168 ? 14.721 -12.195 -15.364 1.00 98.50 168 ALA A N 1
ATOM 1352 C CA . ALA A 1 168 ? 14.521 -11.031 -16.229 1.00 98.50 168 ALA A CA 1
ATOM 1353 C C . ALA A 1 168 ? 15.817 -10.233 -16.455 1.00 98.50 168 ALA A C 1
ATOM 1355 O O . ALA A 1 168 ? 16.092 -9.796 -17.571 1.00 98.50 168 ALA A O 1
ATOM 1356 N N . GLU A 1 169 ? 16.614 -10.066 -15.398 1.00 98.62 169 GLU A N 1
ATOM 1357 C CA . GLU A 1 169 ? 17.911 -9.394 -15.424 1.00 98.62 169 GLU A CA 1
ATOM 1358 C C . GLU A 1 169 ? 18.873 -10.082 -16.402 1.00 98.62 169 GLU A C 1
ATOM 1360 O O . GLU A 1 169 ? 19.489 -9.416 -17.238 1.00 98.62 169 GLU A O 1
ATOM 1365 N N . ASP A 1 170 ? 18.980 -11.409 -16.313 1.00 98.62 170 ASP A N 1
ATOM 1366 C CA . ASP A 1 170 ? 19.904 -12.198 -17.126 1.00 98.62 170 ASP A CA 1
ATOM 1367 C C . ASP A 1 170 ? 19.514 -12.165 -18.610 1.00 98.62 170 ASP A C 1
ATOM 1369 O O . ASP A 1 170 ? 20.381 -11.983 -19.456 1.00 98.62 170 ASP A O 1
ATOM 1373 N N . LEU A 1 171 ? 18.220 -12.194 -18.948 1.00 98.56 171 LEU A N 1
ATOM 1374 C CA . LEU A 1 171 ? 17.773 -12.088 -20.345 1.00 98.56 171 LEU A CA 1
ATOM 1375 C C . LEU A 1 171 ? 18.185 -10.770 -21.014 1.00 98.56 171 LEU A C 1
ATOM 1377 O O . LEU A 1 171 ? 18.550 -10.759 -22.193 1.00 98.56 171 LEU A O 1
ATOM 1381 N N . VAL A 1 172 ? 18.135 -9.657 -20.277 1.00 98.06 172 VAL A N 1
ATOM 1382 C CA . VAL A 1 172 ? 18.569 -8.353 -20.799 1.00 98.06 172 VAL A CA 1
ATOM 1383 C C . VAL A 1 172 ? 20.091 -8.295 -20.908 1.00 98.06 172 VAL A C 1
ATOM 1385 O O . VAL A 1 172 ? 20.609 -7.814 -21.915 1.00 98.06 172 VAL A O 1
ATOM 1388 N N . LYS A 1 173 ? 20.815 -8.820 -19.914 1.00 97.81 173 LYS A N 1
ATOM 1389 C CA . LYS A 1 173 ? 22.287 -8.877 -19.928 1.00 97.81 173 LYS A CA 1
ATOM 1390 C C . LYS A 1 173 ? 22.836 -9.760 -21.046 1.00 97.81 173 LYS A C 1
ATOM 1392 O O . LYS A 1 173 ? 23.804 -9.379 -21.699 1.00 97.81 173 LYS A O 1
ATOM 1397 N N . ASP A 1 174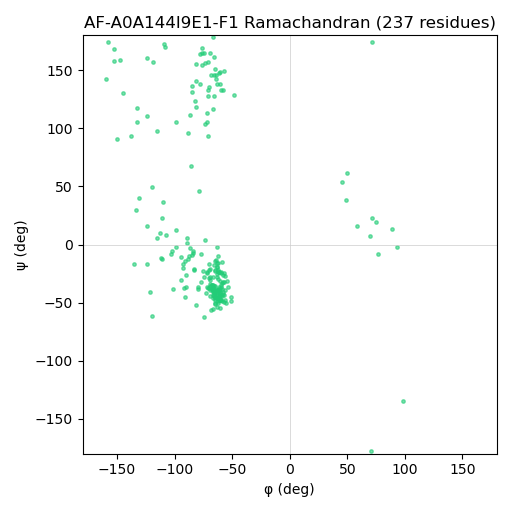 ? 22.180 -10.882 -21.306 1.00 98.12 174 ASP A N 1
ATOM 1398 C CA . ASP A 1 174 ? 22.532 -11.815 -22.375 1.00 98.12 174 ASP A CA 1
ATOM 1399 C C . ASP A 1 174 ? 22.090 -11.308 -23.760 1.00 98.12 174 ASP A C 1
ATOM 1401 O O . ASP A 1 174 ? 22.456 -11.883 -24.786 1.00 98.12 174 ASP A O 1
ATOM 1405 N N . GLY A 1 175 ? 21.325 -10.210 -23.815 1.00 97.88 175 GLY A N 1
ATOM 1406 C CA . GLY A 1 175 ? 20.870 -9.589 -25.059 1.00 97.88 175 GLY A CA 1
ATOM 1407 C C . GLY A 1 175 ? 19.800 -10.394 -25.799 1.00 97.88 175 GLY A C 1
ATOM 1408 O O . GLY A 1 175 ? 19.658 -10.238 -27.012 1.00 97.88 175 GLY A O 1
ATOM 1409 N N . VAL A 1 176 ? 19.075 -11.258 -25.083 1.00 98.25 176 VAL A N 1
ATOM 1410 C CA . VAL A 1 176 ? 18.060 -12.178 -25.630 1.00 98.25 176 VAL A CA 1
ATOM 1411 C C . VAL A 1 176 ? 16.642 -11.873 -25.139 1.00 98.25 176 VAL A C 1
ATOM 1413 O O . VAL A 1 176 ? 15.718 -12.627 -25.439 1.00 98.25 176 VAL A O 1
ATOM 1416 N N . ALA A 1 177 ? 16.447 -10.786 -24.387 1.00 97.44 177 ALA A N 1
ATOM 1417 C CA . ALA A 1 177 ? 15.109 -10.293 -24.084 1.00 97.44 177 ALA A CA 1
ATOM 1418 C C . ALA A 1 177 ? 14.394 -9.868 -25.380 1.00 97.44 177 ALA A C 1
ATOM 1420 O O . ALA A 1 177 ? 14.998 -9.246 -26.255 1.00 97.44 177 ALA A O 1
ATOM 1421 N N . ASP A 1 178 ? 13.108 -10.202 -25.492 1.00 96.94 178 ASP A N 1
ATOM 1422 C CA . ASP A 1 178 ? 12.307 -9.950 -26.690 1.00 96.94 178 ASP A CA 1
ATOM 1423 C C . ASP A 1 178 ? 11.049 -9.120 -26.357 1.00 96.94 178 ASP A C 1
ATOM 1425 O O . ASP A 1 178 ? 10.140 -9.629 -25.689 1.00 96.94 178 ASP A O 1
ATOM 1429 N N . PRO A 1 179 ? 10.975 -7.849 -26.796 1.00 97.62 179 PRO A N 1
ATOM 1430 C CA . PRO A 1 179 ? 12.061 -7.052 -27.382 1.00 97.62 179 PRO A CA 1
ATOM 1431 C C . PRO A 1 179 ? 13.076 -6.569 -26.324 1.00 97.62 179 PRO A C 1
ATOM 1433 O O . PRO A 1 179 ? 12.787 -6.533 -25.126 1.00 97.62 179 PRO A O 1
ATOM 1436 N N . MET A 1 180 ? 14.253 -6.114 -26.768 1.00 98.25 180 MET A N 1
ATOM 1437 C CA . MET A 1 180 ? 15.196 -5.372 -25.917 1.00 98.25 180 MET A CA 1
ATOM 1438 C C . MET A 1 180 ? 14.692 -3.935 -25.655 1.00 98.25 180 MET A C 1
ATOM 1440 O O . MET A 1 180 ? 13.994 -3.375 -26.503 1.00 98.25 180 MET A O 1
ATOM 1444 N N . PRO A 1 181 ? 15.108 -3.257 -24.559 1.00 97.88 181 PRO A N 1
ATOM 1445 C CA . PRO A 1 181 ? 14.630 -1.905 -24.226 1.00 97.88 181 PRO A CA 1
ATOM 1446 C C . PRO A 1 181 ? 14.791 -0.858 -25.340 1.00 97.88 181 PRO A C 1
ATOM 1448 O O . PRO A 1 181 ? 13.923 -0.011 -25.544 1.00 97.88 181 PRO A O 1
ATOM 1451 N N . LYS A 1 182 ? 15.886 -0.941 -26.105 1.00 97.62 182 LYS A N 1
ATOM 1452 C CA . LYS A 1 182 ? 16.175 -0.063 -27.254 1.00 97.62 182 LYS A CA 1
ATOM 1453 C C . LYS A 1 182 ? 15.184 -0.204 -28.418 1.00 97.62 182 LYS A C 1
ATOM 1455 O O . LYS A 1 182 ? 15.092 0.707 -29.230 1.00 97.62 182 LYS A O 1
ATOM 1460 N N . ASP A 1 183 ? 14.485 -1.334 -28.497 1.00 98.06 183 ASP A N 1
ATOM 1461 C CA . ASP A 1 183 ? 13.568 -1.677 -29.587 1.00 98.06 183 ASP A CA 1
ATOM 1462 C C . ASP A 1 183 ? 12.090 -1.464 -29.186 1.00 98.06 183 ASP A C 1
ATOM 1464 O O . ASP A 1 183 ? 11.193 -1.572 -30.022 1.00 98.06 183 ASP A O 1
ATOM 1468 N N . LEU A 1 184 ? 11.823 -1.121 -27.918 1.00 98.38 184 LEU A N 1
ATOM 1469 C CA . LEU A 1 184 ? 10.521 -0.640 -27.446 1.00 98.38 184 LEU A CA 1
ATOM 1470 C C . LEU A 1 184 ? 10.287 0.822 -27.848 1.00 98.38 184 LEU A C 1
ATOM 1472 O O . LEU A 1 184 ? 11.223 1.549 -28.179 1.00 98.38 184 LEU A O 1
ATOM 1476 N N . ALA A 1 185 ? 9.038 1.291 -27.761 1.00 98.56 185 ALA A N 1
ATOM 1477 C CA . ALA A 1 185 ? 8.777 2.728 -27.812 1.00 98.56 185 ALA A CA 1
ATOM 1478 C C . ALA A 1 185 ? 9.472 3.430 -26.625 1.00 98.56 185 ALA A C 1
ATOM 1480 O O . ALA A 1 185 ? 9.569 2.823 -25.552 1.00 98.56 185 ALA A O 1
ATOM 1481 N N . PRO A 1 186 ? 9.936 4.684 -26.788 1.00 98.56 186 PRO A N 1
ATOM 1482 C CA . PRO A 1 186 ? 10.609 5.398 -25.711 1.00 98.56 186 PRO A CA 1
ATOM 1483 C C . PRO A 1 186 ? 9.693 5.570 -24.490 1.00 98.56 186 PRO A C 1
ATOM 1485 O O . PRO A 1 186 ? 8.472 5.680 -24.627 1.00 98.56 186 PRO A O 1
ATOM 1488 N N . ASP A 1 187 ? 10.296 5.586 -23.304 1.00 98.50 187 ASP A N 1
ATOM 1489 C CA . ASP A 1 187 ? 9.622 5.838 -22.030 1.00 98.50 187 ASP A CA 1
ATOM 1490 C C . ASP A 1 187 ? 9.100 7.284 -21.925 1.00 98.50 187 ASP A C 1
ATOM 1492 O O . ASP A 1 187 ? 9.280 8.113 -22.825 1.00 98.50 187 ASP A O 1
ATOM 1496 N N . TRP A 1 188 ? 8.439 7.613 -20.811 1.00 97.75 188 TRP A N 1
ATOM 1497 C CA . TRP A 1 188 ? 7.906 8.964 -20.588 1.00 97.75 188 TRP A CA 1
ATOM 1498 C C . TRP A 1 188 ? 8.969 10.080 -20.659 1.00 97.75 188 TRP A C 1
ATOM 1500 O O . TRP A 1 188 ? 8.626 11.232 -20.941 1.00 97.75 188 TRP A O 1
ATOM 1510 N N . ALA A 1 189 ? 10.243 9.754 -20.413 1.00 97.75 189 ALA A N 1
ATOM 1511 C CA . ALA A 1 189 ? 11.372 10.675 -20.469 1.00 97.75 189 ALA A CA 1
ATOM 1512 C C . ALA A 1 189 ? 12.001 10.758 -21.875 1.00 97.75 189 ALA A C 1
ATOM 1514 O O . ALA A 1 189 ? 12.964 11.500 -22.085 1.00 97.75 189 ALA A O 1
ATOM 1515 N N . GLY A 1 190 ? 11.451 10.037 -22.857 1.00 98.00 190 GLY A N 1
ATOM 1516 C CA . GLY A 1 190 ? 11.986 9.970 -24.213 1.00 98.00 190 GLY A CA 1
ATOM 1517 C C . GLY A 1 190 ? 13.238 9.094 -24.322 1.00 98.00 190 GLY A C 1
ATOM 1518 O O . GLY A 1 190 ? 14.007 9.257 -25.271 1.00 98.00 190 GLY A O 1
ATOM 1519 N N . GLN A 1 191 ? 13.479 8.212 -23.350 1.00 98.38 191 GLN A N 1
ATOM 1520 C CA . GLN A 1 191 ? 14.648 7.339 -23.274 1.00 98.38 191 GLN A CA 1
ATOM 1521 C C . GLN A 1 191 ? 14.270 5.875 -23.549 1.00 98.38 191 GLN A C 1
ATOM 1523 O O . GLN A 1 191 ? 13.105 5.512 -23.669 1.00 98.38 191 GLN A O 1
ATOM 1528 N N . HIS A 1 192 ? 15.284 5.019 -23.656 1.00 98.25 192 HIS A N 1
ATOM 1529 C CA . HIS A 1 192 ? 15.130 3.569 -23.806 1.00 98.25 192 HIS A CA 1
ATOM 1530 C C . HIS A 1 192 ? 15.810 2.833 -22.642 1.00 98.25 192 HIS A C 1
ATOM 1532 O O . HIS A 1 192 ? 16.642 1.947 -22.843 1.00 98.25 192 HIS A O 1
ATOM 1538 N N . VAL A 1 193 ? 15.520 3.266 -21.410 1.00 98.50 193 VAL A N 1
ATOM 1539 C CA . VAL A 1 193 ? 16.029 2.622 -20.189 1.00 98.50 193 VAL A CA 1
ATOM 1540 C C . VAL A 1 193 ? 15.166 1.399 -19.867 1.00 98.50 193 VAL A C 1
ATOM 1542 O O . VAL A 1 193 ? 13.942 1.428 -20.022 1.00 98.50 193 VAL A O 1
ATOM 1545 N N . TRP A 1 194 ? 15.793 0.310 -19.418 1.00 98.69 194 TRP A N 1
ATOM 1546 C CA . TRP A 1 194 ? 15.081 -0.906 -19.017 1.00 98.69 194 TRP A CA 1
ATOM 1547 C C . TRP A 1 194 ? 14.077 -0.622 -17.894 1.00 98.69 194 TRP A C 1
ATOM 1549 O O . TRP A 1 194 ? 14.428 0.026 -16.906 1.00 98.69 194 TRP A O 1
ATOM 1559 N N . SER A 1 195 ? 12.841 -1.126 -18.016 1.00 98.69 195 SER A N 1
ATOM 1560 C CA . SER A 1 195 ? 11.750 -0.772 -17.096 1.00 98.69 195 SER A CA 1
ATOM 1561 C C . SER A 1 195 ? 12.059 -1.112 -15.638 1.00 98.69 195 SER A C 1
ATOM 1563 O O . SER A 1 195 ? 11.741 -0.348 -14.729 1.00 98.69 195 SER A O 1
ATOM 1565 N N . LEU A 1 196 ? 12.713 -2.250 -15.412 1.00 98.62 196 LEU A N 1
ATOM 1566 C CA . LEU A 1 196 ? 12.997 -2.759 -14.073 1.00 98.62 196 LEU A CA 1
ATOM 1567 C C . LEU A 1 196 ? 14.330 -2.248 -13.499 1.00 98.62 196 LEU A C 1
ATOM 1569 O O . LEU A 1 196 ? 14.736 -2.676 -12.416 1.00 98.62 196 LEU A O 1
ATOM 1573 N N . LYS A 1 197 ? 15.026 -1.327 -14.185 1.00 98.62 197 LYS A N 1
ATOM 1574 C CA . LYS A 1 197 ? 16.285 -0.768 -13.683 1.00 98.62 197 LYS A CA 1
ATOM 1575 C C . LYS A 1 197 ? 16.032 0.067 -12.423 1.00 98.62 197 LYS A C 1
ATOM 1577 O O . LYS A 1 197 ? 15.426 1.134 -12.490 1.00 98.62 197 LYS A O 1
ATOM 1582 N N . ILE A 1 198 ? 16.588 -0.359 -11.291 1.00 98.56 198 ILE A N 1
ATOM 1583 C CA . ILE A 1 198 ? 16.679 0.432 -10.061 1.00 98.56 198 ILE A CA 1
ATOM 1584 C C . ILE A 1 198 ? 18.079 1.046 -9.992 1.00 98.56 198 ILE A C 1
ATOM 1586 O O . ILE A 1 198 ? 19.045 0.353 -9.679 1.00 98.56 198 ILE A O 1
ATOM 1590 N N . GLY A 1 199 ? 18.200 2.351 -10.248 1.00 98.19 199 GLY A N 1
ATOM 1591 C CA . GLY A 1 199 ? 19.496 3.036 -10.334 1.00 98.19 199 GLY A CA 1
ATOM 1592 C C . GLY A 1 199 ? 20.335 2.964 -9.052 1.00 98.19 199 GLY A C 1
ATOM 1593 O O . GLY A 1 199 ? 21.555 3.022 -9.107 1.00 98.19 199 GLY A O 1
ATOM 1594 N N . ALA A 1 200 ? 19.707 2.753 -7.892 1.00 98.31 200 ALA A N 1
ATOM 1595 C CA . ALA A 1 200 ? 20.416 2.538 -6.629 1.00 98.31 200 ALA A CA 1
ATOM 1596 C C . ALA A 1 200 ? 21.154 1.184 -6.541 1.00 98.31 200 ALA A C 1
ATOM 1598 O O . ALA A 1 200 ? 22.000 1.011 -5.665 1.00 98.31 200 ALA A O 1
ATOM 1599 N N . TYR A 1 201 ? 20.818 0.220 -7.405 1.00 98.00 201 TYR A N 1
ATOM 1600 C CA . TYR A 1 201 ? 21.376 -1.137 -7.395 1.00 98.00 201 TYR A CA 1
ATOM 1601 C C . TYR A 1 201 ? 22.008 -1.553 -8.725 1.00 98.00 201 TYR A C 1
ATOM 1603 O O . TYR A 1 201 ? 22.721 -2.557 -8.768 1.00 98.00 201 TYR A O 1
ATOM 1611 N N . HIS A 1 202 ? 21.710 -0.848 -9.815 1.00 97.62 202 HIS A N 1
ATOM 1612 C CA . HIS A 1 202 ? 22.046 -1.280 -11.166 1.00 97.62 202 HIS A CA 1
ATOM 1613 C C . HIS A 1 202 ? 22.696 -0.145 -11.957 1.00 97.62 202 HIS A C 1
ATOM 1615 O O . HIS A 1 202 ? 22.044 0.849 -12.269 1.00 97.62 202 HIS A O 1
ATOM 1621 N N . ASP A 1 203 ? 23.948 -0.364 -12.358 1.00 95.19 203 ASP A N 1
ATOM 1622 C CA . ASP A 1 203 ? 24.725 0.523 -13.238 1.00 95.19 203 ASP A CA 1
ATOM 1623 C C . ASP A 1 203 ? 25.240 -0.215 -14.492 1.00 95.19 203 ASP A C 1
ATOM 1625 O O . ASP A 1 203 ? 26.142 0.259 -15.181 1.00 95.19 203 ASP A O 1
ATOM 1629 N N . ASP A 1 204 ? 24.685 -1.394 -14.798 1.00 94.12 204 ASP A N 1
ATOM 1630 C CA . ASP A 1 204 ? 25.071 -2.159 -15.985 1.00 94.12 204 ASP A CA 1
ATOM 1631 C C . ASP A 1 204 ? 24.678 -1.402 -17.272 1.00 94.12 204 ASP A C 1
ATOM 1633 O O . ASP A 1 204 ? 23.508 -1.018 -17.414 1.00 94.12 204 ASP A O 1
ATOM 1637 N N . PRO A 1 205 ? 25.606 -1.197 -18.228 1.00 93.69 205 PRO A N 1
ATOM 1638 C CA . PRO A 1 205 ? 25.313 -0.518 -19.487 1.00 93.69 205 PRO A CA 1
ATOM 1639 C C . PRO A 1 205 ? 24.170 -1.146 -20.294 1.00 93.69 205 PRO A C 1
ATOM 1641 O O . PRO A 1 205 ? 23.496 -0.422 -21.029 1.00 93.69 205 PRO A O 1
ATOM 1644 N N . ALA A 1 206 ? 23.920 -2.456 -20.153 1.00 95.00 206 ALA A N 1
ATOM 1645 C CA . ALA A 1 206 ? 22.824 -3.149 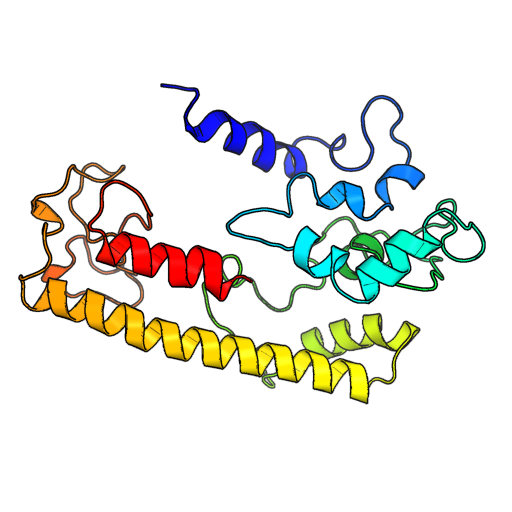-20.832 1.00 95.00 206 ALA A CA 1
ATOM 1646 C C . ALA A 1 206 ? 21.437 -2.601 -20.450 1.00 95.00 206 ALA A C 1
ATOM 1648 O O . ALA A 1 206 ? 20.492 -2.709 -21.231 1.00 95.00 206 ALA A O 1
ATOM 1649 N N . PHE A 1 207 ? 21.310 -1.974 -19.277 1.00 97.06 207 PHE A N 1
ATOM 1650 C CA . PHE A 1 207 ? 20.046 -1.413 -18.798 1.00 97.06 207 PHE A CA 1
ATOM 1651 C C . PHE A 1 207 ? 19.791 0.029 -19.258 1.00 97.06 207 PHE A C 1
ATOM 1653 O O . PHE A 1 207 ? 18.679 0.529 -19.087 1.00 97.06 207 PHE A O 1
ATOM 1660 N N . GLY A 1 208 ? 20.786 0.702 -19.847 1.00 96.75 208 GLY A N 1
ATOM 1661 C CA . GLY A 1 208 ? 20.685 2.095 -20.287 1.00 96.75 208 GLY A CA 1
ATOM 1662 C C . GLY A 1 208 ? 20.626 3.122 -19.145 1.00 96.75 208 GLY A C 1
ATOM 1663 O O . GLY A 1 208 ? 20.717 2.791 -17.962 1.00 96.75 208 GLY A O 1
ATOM 1664 N N . GLY A 1 209 ? 20.476 4.401 -19.501 1.00 96.38 209 GLY A N 1
ATOM 1665 C CA . GLY A 1 209 ? 20.433 5.521 -18.548 1.00 96.38 209 GLY A CA 1
ATOM 1666 C C . GLY A 1 209 ? 21.786 5.843 -17.897 1.00 96.38 209 GLY A C 1
ATOM 1667 O O . GLY A 1 209 ? 22.786 5.155 -18.096 1.00 96.38 209 GLY A O 1
ATOM 1668 N N . LYS A 1 210 ? 21.831 6.921 -17.118 1.00 96.38 210 LYS A N 1
ATOM 1669 C CA . LYS A 1 210 ? 23.004 7.354 -16.346 1.00 96.38 210 LYS A CA 1
ATOM 1670 C C . LYS A 1 210 ? 23.164 6.518 -15.071 1.00 96.38 210 LYS A C 1
ATOM 1672 O O . LYS A 1 210 ? 22.234 5.839 -14.630 1.00 96.38 210 LYS A O 1
ATOM 1677 N N . ALA A 1 211 ? 24.347 6.591 -14.463 1.00 96.50 211 ALA A N 1
ATOM 1678 C CA . ALA A 1 211 ? 24.586 5.986 -13.155 1.00 96.50 211 ALA A CA 1
ATOM 1679 C C . ALA A 1 211 ? 23.632 6.584 -12.110 1.00 96.50 211 ALA A C 1
ATOM 1681 O O . ALA A 1 211 ? 23.450 7.805 -12.065 1.00 96.50 211 ALA A O 1
ATOM 1682 N N . GLY A 1 212 ? 22.996 5.731 -11.309 1.00 96.19 212 GLY A N 1
ATOM 1683 C CA . GLY A 1 212 ? 21.976 6.152 -10.342 1.00 96.19 212 GLY A CA 1
ATOM 1684 C C . GLY A 1 212 ? 20.589 6.479 -10.923 1.00 96.19 212 GLY A C 1
ATOM 1685 O O . GLY A 1 212 ? 19.648 6.661 -10.153 1.00 96.19 212 GLY A O 1
ATOM 1686 N N . GLU A 1 213 ? 20.420 6.531 -12.249 1.00 98.06 213 GLU A N 1
ATOM 1687 C CA . GLU A 1 213 ? 19.121 6.757 -12.901 1.00 98.06 213 GLU A CA 1
ATOM 1688 C C . GLU A 1 213 ? 18.336 5.442 -12.996 1.00 98.06 213 GLU A C 1
ATOM 1690 O O . GLU A 1 213 ? 18.827 4.464 -13.566 1.00 98.06 213 GLU A O 1
ATOM 1695 N N . SER A 1 214 ? 17.122 5.413 -12.445 1.00 98.62 214 SER A N 1
ATOM 1696 C CA . SER A 1 214 ? 16.184 4.294 -12.607 1.00 98.62 214 SER A CA 1
ATOM 1697 C C . SER A 1 214 ? 15.434 4.383 -13.934 1.00 98.62 214 SER A C 1
ATOM 1699 O O . SER A 1 214 ? 15.246 5.473 -14.470 1.00 98.62 214 SER A O 1
ATOM 1701 N N . GLY A 1 215 ? 14.958 3.243 -14.430 1.00 98.50 215 GLY A N 1
ATOM 1702 C CA . GLY A 1 215 ? 13.994 3.212 -15.526 1.00 98.50 215 GLY A CA 1
ATOM 1703 C C . GLY A 1 215 ? 12.581 3.575 -15.067 1.00 98.50 215 GLY A C 1
ATOM 1704 O O . GLY A 1 215 ? 12.282 3.644 -13.871 1.00 98.50 215 GLY A O 1
ATOM 1705 N N . GLU A 1 216 ? 11.687 3.782 -16.031 1.00 98.69 216 GLU A N 1
ATOM 1706 C CA . GLU A 1 216 ? 10.254 3.881 -15.757 1.00 98.69 216 GLU A CA 1
ATOM 1707 C C . GLU A 1 216 ? 9.693 2.495 -15.399 1.00 98.69 216 GLU A C 1
ATOM 1709 O O . GLU A 1 216 ? 9.508 1.640 -16.271 1.00 98.69 216 GLU A O 1
ATOM 1714 N N . PHE A 1 217 ? 9.409 2.279 -14.114 1.00 98.69 217 PHE A N 1
ATOM 1715 C CA . PHE A 1 217 ? 8.806 1.047 -13.609 1.00 98.69 217 PHE A CA 1
ATOM 1716 C C . PHE A 1 217 ? 7.328 0.961 -14.014 1.00 98.69 217 PHE A C 1
ATOM 1718 O O . PHE A 1 217 ? 6.515 1.771 -13.566 1.00 98.69 217 PHE A O 1
ATOM 1725 N N . ARG A 1 218 ? 6.976 -0.002 -14.876 1.00 98.50 218 ARG A N 1
ATOM 1726 C CA . ARG A 1 218 ? 5.663 -0.047 -15.542 1.00 98.50 218 ARG A CA 1
ATOM 1727 C C . ARG A 1 218 ? 5.234 -1.466 -15.919 1.00 98.50 218 ARG A C 1
ATOM 1729 O O . ARG A 1 218 ? 6.058 -2.354 -16.104 1.00 98.50 218 ARG A O 1
ATOM 1736 N N . MET A 1 219 ? 3.925 -1.643 -16.093 1.00 98.44 219 MET A N 1
ATOM 1737 C CA . MET A 1 219 ? 3.302 -2.849 -16.661 1.00 98.44 219 MET A CA 1
ATOM 1738 C C . MET A 1 219 ? 2.950 -2.713 -18.154 1.00 98.44 219 MET A C 1
ATOM 1740 O O . MET A 1 219 ? 2.382 -3.632 -18.741 1.00 98.44 219 MET A O 1
ATOM 1744 N N . SER A 1 220 ? 3.193 -1.543 -18.747 1.00 98.38 220 SER A N 1
ATOM 1745 C CA . SER A 1 220 ? 2.817 -1.176 -20.115 1.00 98.38 220 SER A CA 1
ATOM 1746 C C . SER A 1 220 ? 4.056 -0.854 -20.951 1.00 98.38 220 SER A C 1
ATOM 1748 O O . SER A 1 220 ? 5.092 -0.491 -20.404 1.00 98.38 220 SER A O 1
ATOM 1750 N N . ASN A 1 221 ? 3.955 -0.962 -22.283 1.00 98.44 221 ASN A N 1
ATOM 1751 C CA . ASN A 1 221 ? 5.076 -0.703 -23.203 1.00 98.44 221 ASN A CA 1
ATOM 1752 C C . ASN A 1 221 ? 6.391 -1.368 -22.735 1.00 98.44 221 ASN A C 1
ATOM 1754 O O . ASN A 1 221 ? 7.417 -0.716 -22.507 1.00 98.44 221 ASN A O 1
ATOM 1758 N N . CYS A 1 222 ? 6.309 -2.671 -22.493 1.00 98.62 222 CYS A N 1
ATOM 1759 C CA . CYS A 1 222 ? 7.400 -3.513 -22.033 1.00 98.62 222 CYS A CA 1
ATOM 1760 C C . CYS A 1 222 ? 7.164 -4.953 -22.503 1.00 98.62 222 CYS A C 1
ATOM 1762 O O . CYS A 1 222 ? 6.082 -5.281 -23.002 1.00 98.62 222 CYS A O 1
ATOM 1764 N N . SER A 1 223 ? 8.182 -5.801 -22.383 1.00 98.31 223 SER A N 1
ATOM 1765 C CA . SER A 1 223 ? 8.039 -7.236 -22.638 1.00 98.31 223 SER A CA 1
ATOM 1766 C C . SER A 1 223 ? 7.104 -7.897 -21.615 1.00 98.31 223 SER A C 1
ATOM 1768 O O . SER A 1 223 ? 6.882 -7.388 -20.513 1.00 98.31 223 SER A O 1
ATOM 1770 N N . ASP A 1 224 ? 6.594 -9.087 -21.939 1.00 98.62 224 ASP A N 1
ATOM 1771 C CA . ASP A 1 224 ? 5.790 -9.862 -20.988 1.00 98.62 224 ASP A CA 1
ATOM 1772 C C . ASP A 1 224 ? 6.566 -10.216 -19.714 1.00 98.62 224 ASP A C 1
ATOM 1774 O O . ASP A 1 224 ? 5.982 -10.282 -18.636 1.00 98.62 224 ASP A O 1
ATOM 1778 N N . ILE A 1 225 ? 7.883 -10.407 -19.813 1.00 98.12 225 ILE A N 1
ATOM 1779 C CA . ILE A 1 225 ? 8.730 -10.720 -18.660 1.00 98.12 225 ILE A CA 1
ATOM 1780 C C . ILE A 1 225 ? 8.835 -9.510 -17.731 1.00 98.12 225 ILE A C 1
ATOM 1782 O O . ILE A 1 225 ? 8.641 -9.653 -16.525 1.00 98.12 225 ILE A O 1
ATOM 1786 N N . GLU A 1 226 ? 9.048 -8.310 -18.278 1.00 98.75 226 GLU A N 1
ATOM 1787 C CA . GLU A 1 226 ? 9.029 -7.074 -17.489 1.00 98.75 226 GLU A CA 1
ATOM 1788 C C . GLU A 1 226 ? 7.669 -6.855 -16.818 1.00 98.75 226 GLU A C 1
ATOM 1790 O O . GLU A 1 226 ? 7.608 -6.570 -15.618 1.00 98.75 226 GLU A O 1
ATOM 1795 N N . ARG A 1 227 ? 6.575 -7.064 -17.562 1.00 98.81 227 ARG A N 1
ATOM 1796 C CA . ARG A 1 227 ? 5.212 -6.971 -17.032 1.00 98.81 227 ARG A CA 1
ATOM 1797 C C . ARG A 1 227 ? 4.973 -7.973 -15.904 1.00 98.81 227 ARG A C 1
ATOM 1799 O O . ARG A 1 227 ? 4.461 -7.589 -14.860 1.00 98.81 227 ARG A O 1
ATOM 1806 N N . LEU A 1 228 ? 5.347 -9.240 -16.066 1.00 98.81 228 LEU A N 1
ATOM 1807 C CA . LEU A 1 228 ? 5.144 -10.265 -15.037 1.00 98.81 228 LEU A CA 1
ATOM 1808 C C . LEU A 1 228 ? 5.994 -10.012 -13.786 1.00 98.81 228 LEU A C 1
ATOM 1810 O O . LEU A 1 228 ? 5.516 -10.241 -12.674 1.00 98.81 228 LEU A O 1
ATOM 1814 N N . CYS A 1 229 ? 7.212 -9.483 -13.933 1.00 98.75 229 CYS A N 1
ATOM 1815 C CA . CYS A 1 229 ? 7.994 -8.999 -12.796 1.00 98.75 229 CYS A CA 1
ATOM 1816 C C . CYS A 1 229 ? 7.269 -7.861 -12.070 1.00 98.75 229 CYS A C 1
ATOM 1818 O O . CYS A 1 229 ? 7.115 -7.928 -10.848 1.00 98.75 229 CYS A O 1
ATOM 1820 N N . PHE A 1 230 ? 6.769 -6.861 -12.808 1.00 98.81 230 PHE A N 1
ATOM 1821 C CA . PHE A 1 230 ? 5.960 -5.786 -12.234 1.00 98.81 230 PHE A CA 1
ATOM 1822 C C . PHE A 1 230 ? 4.761 -6.356 -11.470 1.00 98.81 230 PHE A C 1
ATOM 1824 O O . PHE A 1 230 ? 4.552 -6.005 -10.315 1.00 98.81 230 PHE A O 1
ATOM 1831 N N . GLU A 1 231 ? 3.988 -7.259 -12.075 1.00 98.81 231 GLU A N 1
ATOM 1832 C CA . GLU A 1 231 ? 2.803 -7.847 -11.442 1.00 98.81 231 GLU A CA 1
ATOM 1833 C C . GLU A 1 231 ? 3.159 -8.643 -10.183 1.00 98.81 231 GLU A C 1
ATOM 1835 O O . GLU A 1 231 ? 2.459 -8.561 -9.170 1.00 98.81 231 GLU A O 1
ATOM 1840 N N . SER A 1 232 ? 4.274 -9.376 -10.214 1.00 98.69 232 SER A N 1
ATOM 1841 C CA . SER A 1 232 ? 4.735 -10.163 -9.075 1.00 98.69 232 SER A CA 1
ATOM 1842 C C . SER A 1 232 ? 5.029 -9.293 -7.854 1.00 98.69 232 SER A C 1
ATOM 1844 O O . SER A 1 232 ? 4.616 -9.649 -6.752 1.00 98.69 232 SER A O 1
ATOM 1846 N N . VAL A 1 233 ? 5.731 -8.169 -8.023 1.00 98.56 233 VAL A N 1
ATOM 1847 C CA . VAL A 1 233 ? 6.130 -7.313 -6.892 1.00 98.56 233 VAL A CA 1
ATOM 1848 C C . VAL A 1 233 ? 5.117 -6.213 -6.584 1.00 98.56 233 VAL A C 1
ATOM 1850 O O . VAL A 1 233 ? 4.893 -5.898 -5.422 1.00 98.56 233 VAL A O 1
ATOM 1853 N N . GLY A 1 234 ? 4.496 -5.634 -7.608 1.00 98.38 234 GLY A N 1
ATOM 1854 C CA . GLY A 1 234 ? 3.577 -4.503 -7.504 1.00 98.38 234 GLY A CA 1
ATOM 1855 C C . GLY A 1 234 ? 2.149 -4.899 -7.154 1.00 98.38 234 GLY A C 1
ATOM 1856 O O . GLY A 1 234 ? 1.409 -4.056 -6.657 1.00 98.38 234 GLY A O 1
ATOM 1857 N N . TYR A 1 235 ? 1.766 -6.161 -7.390 1.00 98.50 235 TYR A N 1
ATOM 1858 C CA . TYR A 1 235 ? 0.440 -6.682 -7.051 1.00 98.50 235 TYR A CA 1
ATOM 1859 C C . TYR A 1 235 ? 0.510 -7.847 -6.069 1.00 98.50 235 TYR A C 1
ATOM 1861 O O . TYR A 1 235 ? -0.031 -7.762 -4.978 1.00 98.50 235 TYR A O 1
ATOM 1869 N N . PHE A 1 236 ? 1.154 -8.961 -6.428 1.00 98.44 236 PHE A N 1
ATOM 1870 C CA . PHE A 1 236 ? 1.048 -10.172 -5.605 1.00 98.44 236 PHE A CA 1
ATOM 1871 C C . PHE A 1 236 ? 1.811 -10.075 -4.287 1.00 98.44 236 PHE A C 1
ATOM 1873 O O . PHE A 1 236 ? 1.329 -10.576 -3.279 1.00 98.44 236 PHE A O 1
ATOM 1880 N N . GLN A 1 237 ? 2.976 -9.426 -4.276 1.00 98.38 237 GLN A N 1
ATOM 1881 C CA . GLN A 1 237 ? 3.742 -9.217 -3.047 1.00 98.38 237 GLN A CA 1
ATOM 1882 C C . GLN A 1 237 ? 3.076 -8.211 -2.094 1.00 98.38 237 GLN A C 1
ATOM 1884 O O . GLN A 1 237 ? 3.376 -8.225 -0.902 1.00 98.38 237 GLN A O 1
ATOM 1889 N N . THR A 1 238 ? 2.198 -7.334 -2.590 1.00 96.00 238 THR A N 1
ATOM 1890 C CA . THR A 1 238 ? 1.492 -6.358 -1.745 1.00 96.00 238 THR A CA 1
ATOM 1891 C C . THR A 1 238 ? 0.234 -6.938 -1.088 1.00 96.00 238 THR A C 1
ATOM 1893 O O . THR A 1 238 ? -0.385 -6.255 -0.271 1.00 96.00 238 THR A O 1
ATOM 1896 N N . TYR A 1 239 ? -0.140 -8.177 -1.434 1.00 85.88 239 TYR A N 1
ATOM 1897 C CA . TYR A 1 239 ? -1.295 -8.902 -0.890 1.00 85.88 239 TYR A CA 1
ATOM 1898 C C . TYR A 1 239 ? -0.974 -9.696 0.376 1.00 85.88 239 TYR A C 1
ATOM 1900 O O . TYR A 1 239 ? 0.179 -10.155 0.538 1.00 85.88 239 TYR A O 1
#

Sequence (239 aa):
PPGDTAGCTFCHTSAEERCSTCHQRHQFDPKVARKAEQCKTCHWGKDHRDWEAYDIGLHGVVYQVNKWDPKQFDWTKKLADADYVGPTCQYCHMRGGHHNVQRFSTVYTSMGMSMADRGAPIWKEKRDRWASVCDDCHSPRFAKENLQALDEAVKDAGLKYRETFKVAEDLVKDGVADPMPKDLAPDWAGQHVWSLKIGAYHDDPAFGGKAGESGEFRMSNCSDIERLCFESVGYFQTY

pLDDT: mean 97.76, std 4.09, range [45.0, 98.94]

Nearest PDB structures (foldseek):
  6hif-assembly1_A  TM=1.001E+00  e=8.542E-32  Candidatus Kuenenia stuttgartensis
  4n4j-assembly1_A  TM=9.725E-01  e=2.111E-16  Candidatus Kuenenia stuttgartensis
  4n4o-assembly1_E  TM=8.222E-01  e=6.544E-09  Nitrosomonas europaea
  6h5l-assembly1_A  TM=7.611E-01  e=3.263E-09  Candidatus Kuenenia stuttgartensis
  1fgj-assembly1_A-3  TM=7.214E-01  e=3.918E-08  Nitrosomonas europaea

Secondary structure (DSSP, 8-state):
-TTTTHHHHHHHHHHHH-TTTTS-TTT--HHHHTSGGGTTTTS-SSS--HHHHHHHSHHHHHHHHHTT-TTT--TTS-TTS---SS--HHHHHTGGG-S-TTTT-S---GGGTS---TTSGGGHHHHHHHHHHHTTTS-HHHHHHHHHHHHHHHHHHHHHHHHHHHHHHHHHHTT--SS-GGGSPP-TTS----TT--TTT---GGG-S-TTPPP---SSSS-HHHHHHHHIIIIITT-

Mean predicted aligned error: 2.8 Å